Protein AF-A0AA35W479-F1 (afdb_monomer_lite)

Structure (mmCIF, N/CA/C/O backbone):
data_AF-A0AA35W479-F1
#
_entry.id   AF-A0AA35W479-F1
#
loop_
_atom_site.group_PDB
_atom_site.id
_atom_site.type_symbol
_atom_site.label_atom_id
_atom_site.label_alt_id
_atom_site.label_comp_id
_atom_site.label_asym_id
_atom_site.label_entity_id
_atom_site.label_seq_id
_atom_site.pdbx_PDB_ins_code
_atom_site.Cartn_x
_atom_site.Cartn_y
_atom_site.Cartn_z
_atom_site.occupancy
_atom_site.B_iso_or_equiv
_atom_site.auth_seq_id
_atom_site.auth_comp_id
_atom_site.auth_asym_id
_atom_site.auth_atom_id
_atom_site.pdbx_PDB_model_num
ATOM 1 N N . MET A 1 1 ? 23.427 -9.928 -11.395 1.00 84.88 1 MET A N 1
ATOM 2 C CA . MET A 1 1 ? 22.824 -9.000 -10.421 1.00 84.88 1 MET A CA 1
ATOM 3 C C . MET A 1 1 ? 23.156 -7.568 -10.817 1.00 84.88 1 MET A C 1
ATOM 5 O O . MET A 1 1 ? 24.323 -7.285 -11.075 1.00 84.88 1 MET A O 1
ATOM 9 N N . PHE A 1 2 ? 22.140 -6.714 -10.915 1.00 92.31 2 PHE A N 1
ATOM 10 C CA . PHE A 1 2 ? 22.264 -5.254 -10.844 1.00 92.31 2 PHE A CA 1
ATOM 11 C C . PHE A 1 2 ? 21.894 -4.854 -9.409 1.00 92.31 2 PHE A C 1
ATOM 13 O O . PHE A 1 2 ? 21.103 -5.562 -8.786 1.00 92.31 2 PHE A O 1
ATOM 20 N N . ILE A 1 3 ? 22.462 -3.772 -8.878 1.00 92.44 3 ILE A N 1
ATOM 21 C CA . ILE A 1 3 ? 22.106 -3.245 -7.555 1.00 92.44 3 ILE A CA 1
ATOM 22 C C . ILE A 1 3 ? 21.712 -1.783 -7.745 1.00 92.44 3 ILE A C 1
ATOM 24 O O . ILE A 1 3 ? 22.477 -1.001 -8.303 1.00 92.44 3 ILE A O 1
ATOM 28 N N . MET A 1 4 ? 20.509 -1.443 -7.294 1.00 87.12 4 MET A N 1
ATOM 29 C CA . MET A 1 4 ? 19.963 -0.090 -7.296 1.00 87.12 4 MET A CA 1
ATOM 30 C C . MET A 1 4 ? 20.068 0.486 -5.874 1.00 87.12 4 MET A C 1
ATOM 32 O O . MET A 1 4 ? 19.851 -0.268 -4.921 1.00 87.12 4 MET A O 1
ATOM 36 N N . PRO A 1 5 ? 20.369 1.783 -5.689 1.00 86.06 5 PRO A N 1
ATOM 37 C CA . PRO A 1 5 ? 20.217 2.429 -4.389 1.00 86.06 5 PRO A CA 1
ATOM 38 C C . PRO A 1 5 ? 18.750 2.404 -3.922 1.00 86.06 5 PRO A C 1
ATOM 40 O O . PRO A 1 5 ? 17.827 2.384 -4.736 1.00 86.06 5 PRO A O 1
ATOM 43 N N . ALA A 1 6 ? 18.522 2.394 -2.609 1.00 81.56 6 ALA A N 1
ATOM 44 C CA . ALA A 1 6 ? 17.174 2.339 -2.041 1.00 81.56 6 ALA A CA 1
ATOM 45 C C . ALA A 1 6 ? 16.421 3.685 -2.146 1.00 81.56 6 ALA A C 1
ATOM 47 O O . ALA A 1 6 ? 17.035 4.749 -2.221 1.00 81.56 6 ALA A O 1
ATOM 48 N N . GLY A 1 7 ? 15.085 3.635 -2.090 1.00 79.44 7 GLY A N 1
ATOM 49 C CA . GLY A 1 7 ? 14.200 4.809 -2.023 1.00 79.44 7 GLY A CA 1
ATOM 50 C C . GLY A 1 7 ? 13.613 5.267 -3.366 1.00 79.44 7 GLY A C 1
ATOM 51 O O . GLY A 1 7 ? 14.213 5.074 -4.423 1.00 79.44 7 GLY A O 1
ATOM 52 N N . GLU A 1 8 ? 12.432 5.899 -3.308 1.00 84.44 8 GLU A N 1
ATOM 53 C CA . GLU A 1 8 ? 11.636 6.338 -4.475 1.00 84.44 8 GLU A CA 1
ATOM 54 C C . GLU A 1 8 ? 12.405 7.293 -5.408 1.00 84.44 8 GLU A C 1
ATOM 56 O O . GLU A 1 8 ? 12.182 7.297 -6.612 1.00 84.44 8 GLU A O 1
ATOM 61 N N . THR A 1 9 ? 1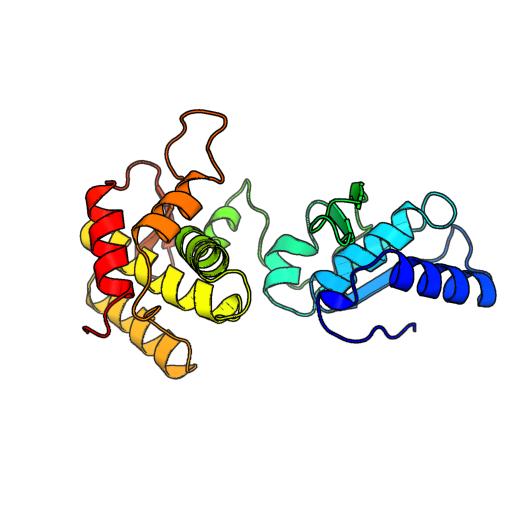3.368 8.061 -4.886 1.00 89.69 9 THR A N 1
ATOM 62 C CA . THR A 1 9 ? 14.196 9.002 -5.667 1.00 89.69 9 THR A CA 1
ATOM 63 C C . THR A 1 9 ? 14.997 8.339 -6.791 1.00 89.69 9 THR A C 1
ATOM 65 O O . THR A 1 9 ? 15.410 9.019 -7.727 1.00 89.69 9 THR A O 1
ATOM 68 N N . HIS A 1 10 ? 15.195 7.020 -6.735 1.00 91.62 10 HIS A N 1
ATOM 69 C CA . HIS A 1 10 ? 15.879 6.241 -7.768 1.00 91.62 10 HIS A CA 1
ATOM 70 C C . HIS A 1 10 ? 14.916 5.611 -8.788 1.00 91.62 10 HIS A C 1
ATOM 72 O O . HIS A 1 10 ? 15.368 4.953 -9.726 1.00 91.62 10 HIS A O 1
ATOM 78 N N . LYS A 1 11 ? 13.601 5.828 -8.662 1.00 94.38 11 LYS A N 1
ATOM 79 C CA . LYS A 1 11 ? 12.549 5.261 -9.518 1.00 94.38 11 LYS A CA 1
ATOM 80 C C . LYS A 1 11 ? 12.389 6.009 -10.851 1.00 94.38 11 LYS A C 1
ATOM 82 O O . LYS A 1 11 ? 11.288 6.393 -11.233 1.00 94.38 11 LYS A O 1
ATOM 87 N N . THR A 1 12 ? 13.487 6.283 -11.550 1.00 96.31 12 THR A N 1
ATOM 88 C CA . THR A 1 12 ? 13.519 7.253 -12.660 1.00 96.31 12 THR A CA 1
ATOM 89 C C . THR A 1 12 ? 13.898 6.622 -14.002 1.00 96.31 12 THR A C 1
ATOM 91 O O . THR A 1 12 ? 14.495 5.543 -14.077 1.00 96.31 12 THR A O 1
ATOM 94 N N . LEU A 1 13 ? 13.623 7.346 -15.094 1.00 96.88 13 LEU A N 1
ATOM 95 C CA . LEU A 1 13 ? 14.104 6.993 -16.437 1.00 96.88 13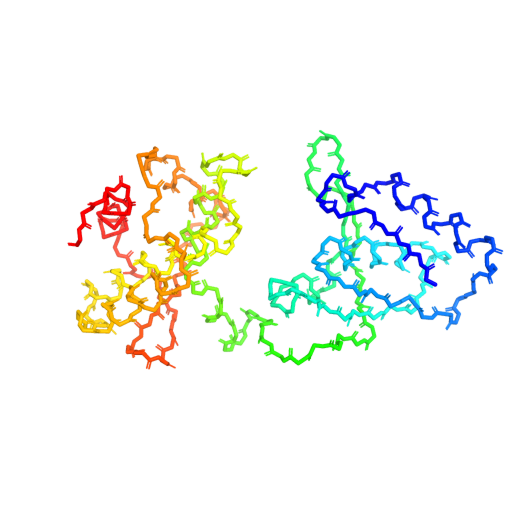 LEU A CA 1
ATOM 96 C C . LEU A 1 13 ? 15.642 6.931 -16.544 1.00 96.88 13 LEU A C 1
ATOM 98 O O . LEU A 1 13 ? 16.161 6.240 -17.421 1.00 96.88 13 LEU A O 1
ATOM 102 N N . GLU A 1 14 ? 16.379 7.607 -15.658 1.00 96.62 14 GLU A N 1
ATOM 103 C CA . GLU A 1 14 ? 17.843 7.523 -15.610 1.00 96.62 14 GLU A CA 1
ATOM 104 C C . GLU A 1 14 ? 18.301 6.147 -15.097 1.00 96.62 14 GLU A C 1
ATOM 106 O O . GLU A 1 14 ? 19.105 5.475 -15.747 1.00 96.62 14 GLU A O 1
ATOM 111 N N . THR A 1 15 ? 17.708 5.664 -14.001 1.00 96.94 15 THR A N 1
ATOM 112 C CA . THR A 1 15 ? 17.941 4.313 -13.463 1.00 96.94 15 THR A CA 1
ATOM 113 C C . THR A 1 15 ? 17.573 3.222 -14.464 1.00 96.94 15 THR A C 1
ATOM 115 O O . THR A 1 15 ? 18.339 2.276 -14.669 1.00 96.94 15 THR A O 1
ATOM 118 N N . VAL A 1 16 ? 16.457 3.390 -15.177 1.00 97.62 16 VAL A N 1
ATOM 119 C CA . VAL A 1 16 ? 16.073 2.531 -16.310 1.00 97.62 16 VAL A CA 1
ATOM 120 C C . VAL A 1 16 ? 17.171 2.505 -17.385 1.00 97.62 16 VAL A C 1
ATOM 122 O O . VAL A 1 16 ? 17.548 1.433 -17.863 1.00 97.62 16 VAL A O 1
ATOM 125 N N . GLN A 1 17 ? 17.755 3.659 -17.727 1.00 97.69 17 GLN A N 1
ATOM 126 C CA . GLN A 1 17 ? 18.840 3.750 -18.708 1.00 97.69 17 GLN A CA 1
ATOM 127 C C . GLN A 1 17 ? 20.159 3.122 -18.212 1.00 97.69 17 GLN A C 1
ATOM 129 O O . GLN A 1 17 ? 20.913 2.574 -19.025 1.00 97.69 17 GLN A O 1
ATOM 134 N N . PHE A 1 18 ? 20.455 3.157 -16.907 1.00 97.44 18 PHE A N 1
ATOM 135 C CA . PHE A 1 18 ? 21.574 2.402 -16.326 1.00 97.44 18 PHE A CA 1
ATOM 136 C C . PHE A 1 18 ? 21.351 0.885 -16.448 1.00 97.44 18 PHE A C 1
ATOM 138 O O . PHE A 1 18 ? 22.276 0.164 -16.831 1.00 97.44 18 PHE A O 1
ATOM 145 N N . ILE A 1 19 ? 20.129 0.392 -16.222 1.00 97.62 19 ILE A N 1
ATOM 146 C CA . ILE A 1 19 ? 19.818 -1.040 -16.369 1.00 97.62 19 ILE A CA 1
ATOM 147 C C . ILE A 1 19 ? 19.856 -1.479 -17.841 1.00 97.62 19 ILE A C 1
ATOM 149 O O . ILE A 1 19 ? 20.406 -2.539 -18.133 1.00 97.62 19 ILE A O 1
ATOM 153 N N . TYR A 1 20 ? 19.373 -0.671 -18.794 1.00 98.19 20 TYR A N 1
ATOM 154 C CA . TYR A 1 20 ? 19.528 -0.978 -20.227 1.00 98.19 20 TYR A CA 1
ATOM 155 C C . TYR A 1 20 ? 20.999 -1.129 -20.640 1.00 98.19 20 TYR A C 1
ATOM 157 O O . TYR A 1 20 ? 21.324 -2.031 -21.415 1.00 98.19 20 TYR A O 1
ATOM 165 N N . ARG A 1 21 ? 21.889 -0.268 -20.122 1.00 98.00 21 ARG A N 1
ATOM 166 C CA . ARG A 1 21 ? 23.342 -0.366 -20.345 1.00 98.00 21 ARG A CA 1
ATOM 167 C C . ARG A 1 21 ? 23.896 -1.664 -19.751 1.00 98.00 21 ARG A C 1
ATOM 169 O O . ARG A 1 21 ? 24.499 -2.451 -20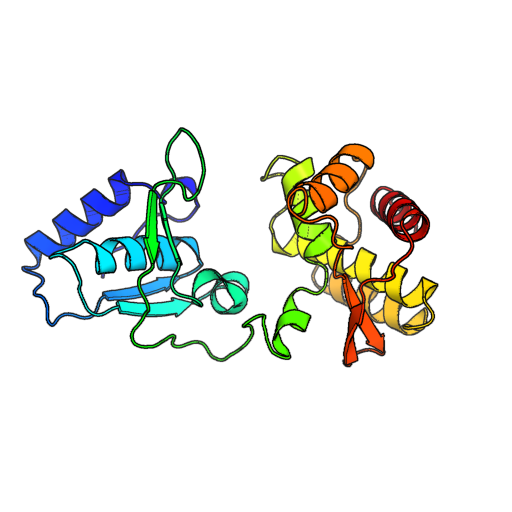.476 1.00 98.00 21 ARG A O 1
ATOM 176 N N . TRP A 1 22 ? 23.568 -1.955 -18.492 1.00 97.88 22 TRP A N 1
ATOM 177 C CA . TRP A 1 22 ? 23.960 -3.188 -17.799 1.00 97.88 22 TRP A CA 1
ATOM 178 C C . TRP A 1 22 ? 23.485 -4.471 -18.515 1.00 97.88 22 TRP A C 1
ATOM 180 O O . TRP A 1 22 ? 24.230 -5.454 -18.578 1.00 97.88 22 TRP A O 1
ATOM 190 N N . LEU A 1 23 ? 22.275 -4.464 -19.090 1.00 97.75 23 LEU A N 1
ATOM 191 C CA . LEU A 1 23 ? 21.728 -5.557 -19.906 1.00 97.75 23 LEU A CA 1
ATOM 192 C C . LEU A 1 23 ? 22.458 -5.696 -21.253 1.00 97.75 23 LEU A C 1
ATOM 194 O O . LEU A 1 23 ? 22.773 -6.814 -21.662 1.00 97.75 23 LEU A O 1
ATOM 198 N N . ALA A 1 24 ? 22.768 -4.580 -21.921 1.00 97.62 24 ALA A N 1
ATOM 199 C CA . ALA A 1 24 ? 23.459 -4.572 -23.213 1.00 97.62 24 ALA A CA 1
ATOM 200 C C . ALA A 1 24 ? 24.917 -5.050 -23.101 1.00 97.62 24 ALA A C 1
ATOM 202 O O . ALA A 1 24 ? 25.350 -5.883 -23.896 1.00 97.62 24 ALA A O 1
ATOM 203 N N . GLU A 1 25 ? 25.647 -4.609 -22.070 1.00 97.81 25 GLU A N 1
ATOM 204 C CA . GLU A 1 25 ? 26.984 -5.116 -21.709 1.00 97.81 25 GLU A CA 1
ATOM 205 C C . GLU A 1 25 ? 26.999 -6.644 -21.552 1.00 97.81 25 GLU A C 1
ATOM 207 O O . GLU A 1 25 ? 27.944 -7.318 -21.961 1.00 97.81 25 GLU A O 1
ATOM 212 N N . ARG A 1 26 ? 25.927 -7.194 -20.970 1.00 96.50 26 ARG A N 1
ATOM 213 C CA . ARG A 1 26 ? 25.743 -8.631 -20.711 1.00 96.50 26 ARG A CA 1
ATOM 214 C C . ARG A 1 26 ? 25.080 -9.376 -21.867 1.00 96.50 26 ARG A C 1
ATOM 216 O O . ARG A 1 26 ? 24.796 -10.560 -21.719 1.00 96.50 26 ARG A O 1
ATOM 223 N N . LYS A 1 27 ? 24.868 -8.705 -23.008 1.00 96.69 27 LYS A N 1
ATOM 224 C CA . LYS A 1 27 ? 24.245 -9.254 -24.222 1.00 96.69 27 LYS A CA 1
ATOM 225 C C . LYS A 1 27 ? 22.918 -9.959 -23.913 1.00 96.69 27 LYS A C 1
ATOM 227 O O . LYS A 1 27 ? 22.688 -11.083 -24.345 1.00 96.69 27 LYS A O 1
ATOM 232 N N . ALA A 1 28 ? 22.065 -9.327 -23.106 1.00 96.06 28 ALA A N 1
ATOM 233 C CA . ALA A 1 28 ? 20.802 -9.928 -22.702 1.00 96.06 28 ALA A CA 1
ATOM 234 C C . ALA A 1 28 ? 19.855 -10.115 -23.903 1.00 96.06 28 ALA A C 1
ATOM 236 O O . ALA A 1 28 ? 19.557 -9.162 -24.621 1.00 96.06 28 ALA A O 1
ATOM 237 N N . GLU A 1 29 ? 19.363 -11.340 -24.096 1.00 96.12 29 GLU A N 1
ATOM 238 C CA . GLU A 1 29 ? 18.491 -11.716 -25.211 1.00 96.12 29 GLU A CA 1
ATOM 239 C C . GLU A 1 29 ? 17.024 -11.869 -24.781 1.00 96.12 29 GLU A C 1
ATOM 241 O O . GLU A 1 29 ? 16.703 -11.929 -23.594 1.00 96.12 29 GLU A O 1
ATOM 246 N N . ARG A 1 30 ? 16.114 -11.994 -25.759 1.00 94.19 30 ARG A N 1
ATOM 247 C CA . ARG A 1 30 ? 14.657 -12.123 -25.535 1.00 94.19 30 ARG A CA 1
ATOM 248 C C . ARG A 1 30 ? 14.248 -13.290 -24.632 1.00 94.19 30 ARG A C 1
ATOM 250 O O . ARG A 1 30 ? 13.157 -13.251 -24.075 1.00 94.19 30 ARG A O 1
ATOM 257 N N . GLY A 1 31 ? 15.070 -14.335 -24.534 1.00 92.44 31 GLY A N 1
ATOM 258 C CA . GLY A 1 31 ? 14.795 -15.505 -23.697 1.00 92.44 31 GLY A CA 1
ATOM 259 C C . GLY A 1 31 ? 15.139 -15.321 -22.215 1.00 92.44 31 GLY A C 1
ATOM 260 O O . GLY A 1 31 ? 14.737 -16.150 -21.404 1.00 92.44 31 GLY A O 1
ATOM 261 N N . HIS A 1 32 ? 15.880 -14.272 -21.842 1.00 96.25 32 HIS A N 1
ATOM 262 C CA . HIS A 1 32 ? 16.351 -14.097 -20.468 1.00 96.25 32 HIS A CA 1
ATOM 263 C C . HIS A 1 32 ? 15.266 -13.535 -19.544 1.00 96.25 32 HIS A C 1
ATOM 265 O O . HIS A 1 32 ? 14.574 -12.576 -19.877 1.00 96.25 32 HIS A O 1
ATOM 271 N N . LEU A 1 33 ? 15.161 -14.123 -18.351 1.00 95.56 33 LEU A N 1
ATOM 272 C CA . LEU A 1 33 ? 14.244 -13.701 -17.297 1.00 95.56 33 LEU A CA 1
ATOM 273 C C . LEU A 1 33 ? 14.848 -12.563 -16.466 1.00 95.56 33 LEU A C 1
ATOM 275 O O . LEU A 1 33 ? 15.914 -12.721 -15.870 1.00 95.56 33 LEU A O 1
ATOM 279 N N . ILE A 1 34 ? 14.135 -11.441 -16.372 1.00 97.19 34 ILE A N 1
ATOM 280 C CA . ILE A 1 34 ? 14.378 -10.418 -15.351 1.00 97.19 34 ILE A CA 1
ATOM 281 C C . ILE A 1 34 ? 13.626 -10.831 -14.082 1.00 97.19 34 ILE A C 1
ATOM 283 O O . ILE A 1 34 ? 12.412 -11.012 -14.115 1.00 97.19 34 ILE A O 1
ATOM 287 N N . VAL A 1 35 ? 14.347 -10.961 -12.968 1.00 95.75 35 VAL A N 1
ATOM 288 C CA . VAL A 1 35 ? 13.771 -11.218 -11.640 1.00 95.75 35 VAL A CA 1
ATOM 289 C C . VAL A 1 35 ? 13.955 -9.967 -10.786 1.00 95.75 35 VAL A C 1
ATOM 291 O O . VAL A 1 35 ? 15.091 -9.575 -10.511 1.00 95.75 35 VAL A O 1
ATOM 294 N N . ALA A 1 36 ? 12.854 -9.336 -10.382 1.00 95.56 36 ALA A N 1
ATOM 295 C CA . ALA A 1 36 ? 12.867 -8.277 -9.378 1.00 95.56 36 ALA A CA 1
ATOM 296 C C . ALA A 1 36 ? 12.925 -8.900 -7.981 1.00 95.56 36 ALA A C 1
ATOM 298 O O . ALA A 1 36 ? 12.120 -9.776 -7.681 1.00 95.56 36 ALA A O 1
ATOM 299 N N . VAL A 1 37 ? 13.843 -8.439 -7.131 1.00 92.38 37 VAL A N 1
ATOM 300 C CA . VAL A 1 37 ? 13.916 -8.826 -5.715 1.00 92.38 37 VAL A CA 1
ATOM 301 C C . VAL A 1 37 ? 13.982 -7.541 -4.897 1.00 92.38 37 VAL A C 1
ATOM 303 O O . VAL A 1 37 ? 14.982 -6.827 -4.966 1.00 92.38 37 VAL A O 1
ATOM 306 N N . GLY A 1 38 ? 12.904 -7.199 -4.193 1.00 88.56 38 GLY A N 1
ATOM 307 C CA . GLY A 1 38 ? 12.811 -5.944 -3.444 1.00 88.56 38 GLY A CA 1
ATOM 308 C C . GLY A 1 38 ? 11.379 -5.509 -3.127 1.00 88.56 38 GLY A C 1
ATOM 309 O O . GLY A 1 38 ? 10.421 -6.233 -3.380 1.00 88.56 38 GLY A O 1
ATOM 310 N N . GLY A 1 39 ? 11.231 -4.296 -2.590 1.00 87.50 39 GLY A N 1
ATOM 311 C CA . GLY A 1 39 ? 9.927 -3.637 -2.441 1.00 87.50 39 GLY A CA 1
ATOM 312 C C . GLY A 1 39 ? 9.384 -3.064 -3.761 1.00 87.50 39 GLY A C 1
ATOM 313 O O . GLY A 1 39 ? 10.025 -3.172 -4.808 1.00 87.50 39 GLY A O 1
ATOM 314 N N . GLY A 1 40 ? 8.225 -2.395 -3.699 1.00 89.44 40 GLY A N 1
ATOM 315 C CA . GLY A 1 40 ? 7.458 -1.955 -4.877 1.00 89.44 40 GLY A CA 1
ATOM 316 C C . GLY A 1 40 ? 8.263 -1.164 -5.912 1.00 89.44 40 GLY A C 1
ATOM 317 O O . GLY A 1 40 ? 8.172 -1.464 -7.094 1.00 89.44 40 GLY A O 1
ATOM 318 N N . VAL A 1 41 ? 9.147 -0.260 -5.471 1.00 93.69 41 VAL A N 1
ATOM 319 C CA . VAL A 1 41 ? 10.074 0.510 -6.331 1.00 93.69 41 VAL A CA 1
ATOM 320 C C . VAL A 1 41 ? 10.905 -0.382 -7.264 1.00 93.69 41 VAL A C 1
ATOM 322 O O . VAL A 1 41 ? 11.119 -0.040 -8.426 1.00 93.69 41 VAL A O 1
ATOM 325 N N . VAL A 1 42 ? 11.371 -1.533 -6.768 1.00 95.19 42 VAL A N 1
ATOM 326 C CA . VAL A 1 42 ? 12.168 -2.490 -7.549 1.00 95.19 42 VAL A CA 1
ATOM 327 C C . VAL A 1 42 ? 11.277 -3.254 -8.528 1.00 95.19 42 VAL A C 1
ATOM 329 O O . VAL A 1 42 ? 11.676 -3.457 -9.673 1.00 95.19 42 VAL A O 1
ATOM 332 N N . GLY A 1 43 ? 10.073 -3.642 -8.097 1.00 95.25 43 GLY A N 1
ATOM 333 C CA . GLY A 1 43 ? 9.070 -4.311 -8.928 1.00 95.25 43 GLY A CA 1
ATOM 334 C C . GLY A 1 43 ? 8.621 -3.461 -10.116 1.00 95.25 43 GLY A C 1
ATOM 335 O O . GLY A 1 43 ? 8.760 -3.886 -11.264 1.00 95.25 43 GLY A O 1
ATOM 336 N N . ASP A 1 44 ? 8.172 -2.235 -9.838 1.00 95.56 44 ASP A N 1
ATOM 337 C CA . ASP A 1 44 ? 7.763 -1.219 -10.815 1.00 95.56 44 ASP A CA 1
ATOM 338 C C . ASP A 1 44 ? 8.845 -0.998 -11.884 1.00 95.56 44 ASP A C 1
ATOM 340 O O . ASP A 1 44 ? 8.606 -1.144 -13.087 1.00 95.56 44 ASP A O 1
ATOM 344 N N . LEU A 1 45 ? 10.068 -0.687 -11.441 1.00 96.38 45 LEU A N 1
ATOM 345 C CA . LEU A 1 45 ? 11.140 -0.268 -12.335 1.00 96.38 45 LEU A CA 1
ATOM 346 C C . LEU A 1 45 ? 11.708 -1.441 -13.147 1.00 96.38 45 LEU A C 1
ATOM 348 O O . LEU A 1 45 ? 11.957 -1.299 -14.346 1.00 96.38 45 LEU A O 1
ATOM 352 N N . ALA A 1 46 ? 11.868 -2.620 -12.537 1.00 96.69 46 ALA A N 1
ATOM 353 C CA . ALA A 1 46 ? 12.296 -3.823 -13.250 1.00 96.69 46 ALA A CA 1
ATOM 354 C C . ALA A 1 46 ? 11.226 -4.326 -14.233 1.00 96.69 46 ALA A C 1
ATOM 356 O O . ALA A 1 46 ? 11.573 -4.780 -15.326 1.00 96.69 46 ALA A O 1
ATOM 357 N N . GLY A 1 47 ? 9.942 -4.203 -13.888 1.00 97.31 47 GLY A N 1
ATOM 358 C CA . GLY A 1 47 ? 8.831 -4.528 -14.780 1.00 97.31 47 GLY A CA 1
ATOM 359 C C . GLY A 1 47 ? 8.751 -3.579 -15.975 1.00 97.31 47 GLY A C 1
ATOM 360 O O . GLY A 1 47 ? 8.582 -4.031 -17.109 1.00 97.31 47 GLY A O 1
ATOM 361 N N . PHE A 1 48 ? 8.986 -2.280 -15.761 1.00 98.06 48 PHE A N 1
ATOM 362 C CA . PHE A 1 48 ? 9.040 -1.295 -16.841 1.00 98.06 48 PHE A CA 1
ATOM 363 C C . PHE A 1 48 ? 10.228 -1.558 -17.775 1.00 98.06 48 PHE A C 1
ATOM 365 O O . PHE A 1 48 ? 10.055 -1.566 -18.996 1.00 98.06 48 PHE A O 1
ATOM 372 N N . VAL A 1 49 ? 11.410 -1.869 -17.225 1.00 98.25 49 VAL A N 1
ATOM 373 C CA . VAL A 1 49 ? 12.572 -2.336 -18.005 1.00 98.25 49 VAL A CA 1
ATOM 374 C C . VAL A 1 49 ? 12.228 -3.595 -18.806 1.00 98.25 49 VAL A C 1
ATOM 376 O O . VAL A 1 49 ? 12.556 -3.667 -19.989 1.00 98.25 49 VAL A O 1
ATOM 379 N N . ALA A 1 50 ? 11.561 -4.583 -18.204 1.00 98.00 50 ALA A N 1
ATOM 380 C CA . ALA A 1 50 ? 11.221 -5.833 -18.881 1.00 98.00 50 ALA A CA 1
ATOM 381 C C . ALA A 1 50 ? 10.194 -5.649 -20.010 1.00 98.00 50 ALA A C 1
ATOM 383 O O . ALA A 1 50 ? 10.293 -6.328 -21.031 1.00 98.00 50 ALA A O 1
ATOM 384 N N . ALA A 1 51 ? 9.255 -4.711 -19.869 1.00 98.00 51 ALA A N 1
ATOM 385 C CA . ALA A 1 51 ? 8.275 -4.368 -20.902 1.00 98.00 51 ALA A CA 1
ATOM 386 C C . ALA A 1 51 ? 8.913 -3.736 -22.153 1.00 98.00 51 ALA A C 1
ATOM 388 O O . ALA A 1 51 ? 8.434 -3.905 -23.277 1.00 98.00 51 ALA A O 1
ATOM 389 N N . THR A 1 52 ? 9.991 -2.978 -21.957 1.00 98.12 52 THR A N 1
ATOM 390 C CA . THR A 1 52 ? 10.536 -2.032 -22.941 1.00 98.12 52 THR A CA 1
ATOM 391 C C . THR A 1 52 ? 11.853 -2.496 -23.558 1.00 98.12 52 THR A C 1
ATOM 393 O O . THR A 1 52 ? 12.047 -2.348 -24.770 1.00 98.12 52 THR A O 1
ATOM 396 N N . TYR A 1 53 ? 12.746 -3.116 -22.781 1.00 98.06 53 TYR A N 1
ATOM 397 C CA . TYR A 1 53 ? 14.004 -3.660 -23.286 1.00 98.06 53 TYR A CA 1
ATOM 398 C C . TYR A 1 53 ? 13.726 -4.775 -24.303 1.00 98.06 53 TYR A C 1
ATOM 400 O O . TYR A 1 53 ? 12.865 -5.628 -24.102 1.00 98.06 53 TYR A O 1
ATOM 408 N N . LEU A 1 54 ? 14.382 -4.700 -25.466 1.00 97.44 54 LEU A N 1
ATOM 409 C CA . LEU A 1 54 ? 14.061 -5.472 -26.680 1.00 97.44 54 LEU A CA 1
ATOM 410 C C . LEU A 1 54 ? 12.566 -5.480 -27.096 1.00 97.44 54 LEU A C 1
ATOM 412 O O . LEU A 1 54 ? 12.200 -6.249 -27.987 1.00 97.44 54 LEU A O 1
ATOM 416 N N . ARG A 1 55 ? 11.702 -4.608 -26.556 1.00 97.25 55 ARG A N 1
ATOM 417 C CA . ARG A 1 55 ? 10.228 -4.674 -26.679 1.00 97.25 55 ARG A CA 1
ATOM 418 C C . ARG A 1 55 ? 9.612 -5.923 -26.014 1.00 97.25 55 ARG A C 1
ATOM 420 O O . ARG A 1 55 ? 8.734 -6.549 -26.603 1.00 97.25 55 ARG A O 1
ATOM 427 N N . GLY A 1 56 ? 10.123 -6.324 -24.850 1.00 96.81 56 GLY A N 1
ATOM 428 C CA . GLY A 1 56 ? 9.582 -7.415 -24.034 1.00 96.81 56 GLY A CA 1
ATOM 429 C C . GLY A 1 56 ? 10.590 -8.537 -23.759 1.00 96.81 56 GLY A C 1
ATOM 430 O O . GLY A 1 56 ? 10.959 -9.279 -24.675 1.00 96.81 56 GLY A O 1
ATOM 431 N N . LEU A 1 57 ? 10.975 -8.688 -22.488 1.00 97.69 57 LEU A N 1
ATOM 432 C CA . LEU A 1 57 ? 11.638 -9.862 -21.899 1.00 97.69 57 LEU A CA 1
ATOM 433 C C . LEU A 1 57 ? 10.697 -10.549 -20.888 1.00 97.69 57 LEU A C 1
ATOM 435 O O . LEU A 1 57 ? 9.864 -9.876 -20.275 1.00 97.69 57 LEU A O 1
ATOM 439 N N . PRO A 1 58 ? 10.820 -11.867 -20.652 1.00 97.25 58 PRO A N 1
ATOM 440 C CA . PRO A 1 58 ? 10.227 -12.517 -19.489 1.00 97.25 58 PRO A CA 1
ATOM 441 C C . PRO A 1 58 ? 10.574 -11.785 -18.182 1.00 97.25 58 PRO A C 1
ATOM 443 O O . PRO A 1 58 ? 11.710 -11.360 -17.971 1.00 97.25 58 PRO A O 1
ATOM 446 N N . PHE A 1 59 ? 9.589 -11.667 -17.295 1.00 96.00 59 PHE A N 1
ATOM 447 C CA . PHE A 1 59 ? 9.674 -10.941 -16.027 1.00 96.00 59 PHE A CA 1
ATOM 448 C C . PHE A 1 59 ? 9.115 -11.798 -14.889 1.00 96.00 59 PHE A C 1
ATOM 450 O O . PHE A 1 59 ? 8.166 -12.547 -15.115 1.00 96.00 59 PHE A O 1
ATOM 457 N N . ALA A 1 60 ? 9.658 -11.688 -13.682 1.00 95.00 60 ALA A N 1
ATOM 458 C CA . ALA A 1 60 ? 9.094 -12.254 -12.461 1.00 95.00 60 ALA A CA 1
ATOM 459 C C . ALA A 1 60 ? 9.373 -11.332 -11.269 1.00 95.00 60 ALA A C 1
ATOM 461 O O . ALA A 1 60 ? 10.395 -10.640 -11.244 1.00 95.00 60 ALA A O 1
ATOM 462 N N . GLN A 1 61 ? 8.483 -11.346 -10.277 1.00 94.12 61 GLN A N 1
ATOM 463 C CA . GLN A 1 61 ? 8.659 -10.593 -9.035 1.00 94.12 61 GLN A CA 1
ATOM 464 C C . GLN A 1 61 ? 8.875 -11.528 -7.846 1.00 94.12 61 GLN A C 1
ATOM 466 O O . GLN A 1 61 ? 8.177 -12.527 -7.709 1.00 94.12 61 GLN A O 1
ATOM 471 N N . VAL A 1 62 ? 9.818 -11.162 -6.982 1.00 91.69 62 VAL A N 1
ATOM 472 C CA . VAL A 1 62 ? 10.030 -11.697 -5.634 1.00 91.69 62 VAL A CA 1
ATOM 473 C C . VAL A 1 62 ? 9.900 -10.501 -4.681 1.00 91.69 62 VAL A C 1
ATOM 475 O O . VAL A 1 62 ? 10.905 -9.859 -4.354 1.00 91.69 62 VAL A O 1
ATOM 478 N N . PRO A 1 63 ? 8.669 -10.090 -4.330 1.00 88.94 63 PRO A N 1
ATOM 479 C CA . PRO A 1 63 ? 8.466 -8.960 -3.435 1.00 88.94 63 PRO A CA 1
ATOM 480 C C . PRO A 1 63 ? 9.050 -9.251 -2.044 1.00 88.94 63 PRO A C 1
ATOM 482 O O . PRO A 1 63 ? 8.856 -10.330 -1.495 1.00 88.94 63 PRO A O 1
ATOM 485 N N . THR A 1 64 ? 9.768 -8.285 -1.464 1.00 81.56 64 THR A N 1
ATOM 486 C CA . THR A 1 64 ? 10.434 -8.424 -0.148 1.00 81.56 64 THR A CA 1
ATOM 487 C C . THR A 1 64 ? 9.980 -7.385 0.879 1.00 81.56 64 THR A C 1
ATOM 489 O O . THR A 1 64 ? 10.680 -7.129 1.858 1.00 81.56 64 THR A O 1
ATOM 492 N N . SER A 1 65 ? 8.841 -6.737 0.649 1.00 74.44 65 SER A N 1
ATOM 493 C CA . SER A 1 65 ? 8.159 -5.911 1.644 1.00 74.44 65 SER A CA 1
ATOM 494 C C . SER A 1 65 ? 6.664 -6.189 1.586 1.00 74.44 65 SER A C 1
ATOM 496 O O . SER A 1 65 ? 6.141 -6.425 0.498 1.00 74.44 65 SER A O 1
ATOM 498 N N . LEU A 1 66 ? 5.991 -6.115 2.738 1.00 69.62 66 LEU A N 1
ATOM 499 C CA . LEU A 1 66 ? 4.556 -6.388 2.891 1.00 69.62 66 LEU A CA 1
ATOM 500 C C . LEU A 1 66 ? 3.730 -5.680 1.797 1.00 69.62 66 LEU A C 1
ATOM 502 O O . LEU A 1 66 ? 3.099 -6.315 0.966 1.00 69.62 66 LEU A O 1
ATOM 506 N N . LEU A 1 67 ? 3.872 -4.354 1.664 1.00 72.62 67 LEU A N 1
ATOM 507 C CA . LEU A 1 67 ? 3.206 -3.556 0.621 1.00 72.62 67 LEU A CA 1
ATOM 508 C C . LEU A 1 67 ? 3.468 -4.045 -0.825 1.00 72.62 67 LEU A C 1
ATOM 510 O O . LEU A 1 67 ? 2.614 -3.894 -1.696 1.00 72.62 67 LEU A O 1
ATOM 514 N N . ALA A 1 68 ? 4.633 -4.633 -1.105 1.00 81.94 68 ALA A N 1
ATOM 515 C CA . ALA A 1 68 ? 4.950 -5.165 -2.429 1.00 81.94 68 ALA A CA 1
ATOM 516 C C . ALA A 1 68 ? 4.325 -6.545 -2.669 1.00 81.94 68 ALA A C 1
ATOM 518 O O . ALA A 1 68 ? 3.802 -6.780 -3.754 1.00 81.94 68 ALA A O 1
ATOM 519 N N . MET A 1 69 ? 4.343 -7.421 -1.658 1.00 78.94 69 MET A N 1
ATOM 520 C CA . MET A 1 69 ? 3.645 -8.716 -1.654 1.00 78.94 69 MET A CA 1
ATOM 521 C C . MET A 1 69 ? 2.131 -8.509 -1.816 1.00 78.94 69 MET A C 1
ATOM 523 O O . MET A 1 69 ? 1.448 -9.271 -2.497 1.00 78.94 69 MET A O 1
ATOM 527 N N . MET A 1 70 ? 1.636 -7.418 -1.230 1.00 70.75 70 MET A N 1
ATOM 528 C CA . MET A 1 70 ? 0.231 -7.056 -1.136 1.00 70.75 70 MET A CA 1
ATOM 529 C C . MET A 1 70 ? -0.365 -6.299 -2.334 1.00 70.75 70 MET A C 1
ATOM 531 O O . MET A 1 70 ? -1.546 -6.486 -2.625 1.00 70.75 70 MET A O 1
ATOM 535 N N . ASP A 1 71 ? 0.396 -5.419 -2.986 1.00 75.38 71 ASP A N 1
ATOM 536 C CA . ASP A 1 71 ? -0.115 -4.540 -4.052 1.00 75.38 71 ASP A CA 1
ATOM 537 C C . ASP A 1 71 ? 0.855 -4.458 -5.240 1.00 75.38 71 ASP A C 1
ATOM 539 O O . ASP A 1 71 ? 0.562 -4.969 -6.321 1.00 75.38 71 ASP A O 1
ATOM 543 N N . ALA A 1 72 ? 2.049 -3.886 -5.043 1.00 79.12 72 ALA A N 1
ATOM 544 C CA . ALA A 1 72 ? 2.928 -3.494 -6.154 1.00 79.12 72 ALA A CA 1
ATOM 545 C C . ALA A 1 72 ? 3.475 -4.656 -7.018 1.00 79.12 72 ALA A C 1
ATOM 547 O O . ALA A 1 72 ? 3.919 -4.428 -8.147 1.00 79.12 72 ALA A O 1
ATOM 548 N N . ALA A 1 73 ? 3.449 -5.904 -6.537 1.00 83.75 73 ALA A N 1
ATOM 549 C CA . ALA A 1 73 ? 3.814 -7.061 -7.355 1.00 83.75 73 ALA A CA 1
ATOM 550 C C . ALA A 1 73 ? 2.702 -7.527 -8.316 1.00 83.75 73 ALA A C 1
ATOM 552 O O . ALA A 1 73 ? 2.958 -8.344 -9.205 1.00 83.75 73 ALA A O 1
ATOM 553 N N . ILE A 1 74 ? 1.467 -7.045 -8.140 1.00 80.31 74 ILE A N 1
ATOM 554 C CA . ILE A 1 74 ? 0.245 -7.677 -8.650 1.00 80.31 74 ILE A CA 1
ATOM 555 C C . ILE A 1 74 ? -0.522 -6.731 -9.588 1.00 80.31 74 ILE A C 1
ATOM 557 O O . ILE A 1 74 ? -0.437 -5.509 -9.526 1.00 80.31 74 ILE A O 1
ATOM 561 N N . GLY A 1 75 ? -1.221 -7.308 -10.569 1.00 78.75 75 GLY A N 1
ATOM 562 C CA . GLY A 1 75 ? -1.930 -6.559 -11.613 1.00 78.75 75 GLY A CA 1
ATOM 563 C C . GLY A 1 75 ? -1.038 -5.980 -12.721 1.00 78.75 75 GLY A C 1
ATOM 564 O O . GLY A 1 75 ? -1.568 -5.527 -13.736 1.00 78.75 75 GLY A O 1
ATOM 565 N N . GLY A 1 76 ? 0.292 -6.032 -12.583 1.00 87.44 76 GLY A N 1
ATOM 566 C CA . GLY A 1 76 ? 1.242 -5.741 -13.664 1.00 87.44 76 GLY A CA 1
ATOM 567 C C . GLY A 1 76 ? 1.251 -4.285 -14.134 1.00 87.44 76 GLY A C 1
ATOM 568 O O . GLY A 1 76 ? 1.516 -4.025 -15.306 1.00 87.44 76 GLY A O 1
ATOM 569 N N . LYS A 1 77 ? 0.944 -3.332 -13.247 1.00 90.00 77 LYS A N 1
ATOM 570 C CA . LYS A 1 77 ? 1.359 -1.934 -13.438 1.00 90.00 77 LYS A CA 1
ATOM 571 C C . LYS A 1 77 ? 2.869 -1.865 -13.213 1.00 90.00 77 LYS A C 1
ATOM 573 O O . LYS A 1 77 ? 3.363 -2.467 -12.264 1.00 90.00 77 LYS A O 1
ATOM 578 N N . CYS A 1 78 ? 3.589 -1.172 -14.089 1.00 93.81 78 CYS A N 1
ATOM 579 C CA . CYS A 1 78 ? 5.029 -0.979 -13.954 1.00 93.81 78 CYS A CA 1
ATOM 580 C C . CYS A 1 78 ? 5.401 0.434 -14.413 1.00 93.81 78 CYS A C 1
ATOM 582 O O . CYS A 1 78 ? 5.286 0.736 -15.605 1.00 93.81 78 CYS A O 1
ATOM 584 N N . ALA A 1 79 ? 5.816 1.304 -13.496 1.00 92.81 79 ALA A N 1
ATOM 585 C CA . ALA A 1 79 ? 6.006 2.726 -13.767 1.00 92.81 79 ALA A CA 1
ATOM 586 C C . ALA A 1 79 ? 7.291 3.325 -13.173 1.00 92.81 79 ALA A C 1
ATOM 588 O O . ALA A 1 79 ? 7.945 2.760 -12.298 1.00 92.81 79 ALA A O 1
ATOM 589 N N . VAL A 1 80 ? 7.638 4.507 -13.676 1.00 94.44 80 VAL A N 1
ATOM 590 C CA . VAL A 1 80 ? 8.705 5.375 -13.183 1.00 94.44 80 VAL A CA 1
ATOM 591 C C . VAL A 1 80 ? 8.214 6.812 -13.049 1.00 94.44 80 VAL A C 1
ATOM 593 O O . VAL A 1 80 ? 7.298 7.264 -13.746 1.00 94.44 80 VAL A O 1
ATOM 596 N N . ASP A 1 81 ? 8.854 7.528 -12.137 1.00 90.44 81 ASP A N 1
ATOM 597 C CA . ASP A 1 81 ? 8.537 8.902 -11.793 1.00 90.44 81 ASP A CA 1
ATOM 598 C C . ASP A 1 81 ? 9.215 9.879 -12.761 1.00 90.44 81 ASP A C 1
ATOM 600 O O . ASP A 1 81 ? 10.328 9.659 -13.258 1.00 90.44 81 ASP A O 1
ATOM 604 N N . LEU A 1 82 ? 8.533 10.997 -13.005 1.00 88.50 82 LEU A N 1
ATOM 605 C CA . LEU A 1 82 ? 9.091 12.179 -13.651 1.00 88.50 82 LEU A CA 1
ATOM 606 C C . LEU A 1 82 ? 9.186 13.324 -12.628 1.00 88.50 82 LEU A C 1
ATOM 608 O O . LEU A 1 82 ? 8.407 13.349 -11.675 1.00 88.50 82 LEU A O 1
ATOM 612 N N . PRO A 1 83 ? 10.029 14.350 -12.856 1.00 87.88 83 PRO A N 1
ATOM 613 C CA . PRO A 1 83 ? 10.017 15.579 -12.052 1.00 87.88 83 PRO A CA 1
ATOM 614 C C . PRO A 1 83 ? 8.645 16.278 -11.984 1.00 87.88 83 PRO A C 1
ATOM 616 O O . PRO A 1 83 ? 8.411 17.090 -11.097 1.00 87.88 83 PRO A O 1
ATOM 619 N N . GLN A 1 84 ? 7.744 15.977 -12.925 1.00 91.88 84 GLN A N 1
ATOM 620 C CA . GLN A 1 84 ? 6.375 16.492 -12.991 1.00 91.88 84 GLN A CA 1
ATOM 621 C C . GLN A 1 84 ? 5.345 15.649 -12.210 1.00 91.88 84 GLN A C 1
ATOM 623 O O . GLN A 1 84 ? 4.199 16.079 -12.091 1.00 91.88 84 GLN A O 1
ATOM 628 N N . GLY A 1 85 ? 5.704 14.466 -11.697 1.00 77.44 85 GLY A N 1
ATOM 629 C CA . GLY A 1 85 ? 4.798 13.623 -10.909 1.00 77.44 85 GLY A CA 1
ATOM 630 C C . GLY A 1 85 ? 5.134 12.128 -10.915 1.00 77.44 85 GLY A C 1
ATOM 631 O O . GLY A 1 85 ? 5.834 11.621 -11.798 1.00 77.44 85 GLY A O 1
ATOM 632 N N . LYS A 1 86 ? 4.590 11.418 -9.919 1.00 80.56 86 LYS A N 1
ATOM 633 C CA . LYS A 1 86 ? 4.808 9.980 -9.721 1.00 80.56 86 LYS A CA 1
ATOM 634 C C . LYS A 1 86 ? 4.080 9.117 -10.750 1.00 80.56 86 LYS A C 1
ATOM 636 O O . LYS A 1 86 ? 2.968 9.449 -11.159 1.00 80.56 86 LYS A O 1
ATOM 641 N N . ASN A 1 87 ? 4.683 7.988 -11.120 1.00 85.06 87 ASN A N 1
ATOM 642 C CA . ASN A 1 87 ? 4.130 6.947 -11.997 1.00 85.06 87 ASN A CA 1
ATOM 643 C C . ASN A 1 87 ? 3.595 7.435 -13.367 1.00 85.06 87 ASN A C 1
ATOM 645 O O . ASN A 1 87 ? 2.804 6.737 -14.003 1.00 85.06 87 ASN A O 1
ATOM 649 N N . LEU A 1 88 ? 4.005 8.621 -13.840 1.00 86.25 88 LEU A N 1
ATOM 650 C CA . LEU A 1 88 ? 3.483 9.234 -15.073 1.00 86.25 88 LEU A CA 1
ATOM 651 C C . LEU A 1 88 ? 3.948 8.532 -16.357 1.00 86.25 88 LEU A C 1
ATOM 653 O O . LEU A 1 88 ? 3.306 8.671 -17.399 1.00 86.25 88 LEU A O 1
ATOM 657 N N . VAL A 1 89 ? 5.059 7.792 -16.304 1.00 95.06 89 VAL A N 1
ATOM 658 C CA . VAL A 1 89 ? 5.579 7.002 -17.427 1.00 95.06 89 VAL A CA 1
ATOM 659 C C . VAL A 1 89 ? 5.632 5.545 -17.002 1.00 95.06 89 VAL A C 1
ATOM 661 O O . VAL A 1 89 ? 6.271 5.208 -16.012 1.00 95.06 89 VAL A O 1
ATOM 664 N N . GLY A 1 90 ? 4.976 4.666 -17.751 1.00 96.19 90 GLY A N 1
ATOM 665 C CA . GLY A 1 90 ? 4.881 3.260 -17.385 1.00 96.19 90 GLY A CA 1
ATOM 666 C C . GLY A 1 90 ? 4.353 2.374 -18.503 1.00 96.19 90 GLY A C 1
ATOM 667 O O . GLY A 1 90 ? 4.116 2.820 -19.627 1.00 96.19 90 GLY A O 1
ATOM 668 N N . ALA A 1 91 ? 4.173 1.102 -18.175 1.00 96.25 91 ALA A N 1
ATOM 669 C CA . ALA A 1 91 ? 3.580 0.081 -19.021 1.00 96.25 91 ALA A CA 1
ATOM 670 C C . ALA A 1 91 ? 2.679 -0.837 -18.183 1.00 96.25 91 ALA A C 1
ATOM 672 O O . ALA A 1 91 ? 2.899 -1.023 -16.986 1.00 96.25 91 ALA A O 1
ATOM 673 N N . PHE A 1 92 ? 1.691 -1.453 -18.832 1.00 95.88 92 PHE A N 1
ATOM 674 C CA . PHE A 1 92 ? 1.004 -2.620 -18.283 1.00 95.88 92 PHE A CA 1
ATOM 675 C C . PHE A 1 92 ? 1.731 -3.871 -18.781 1.00 95.88 92 PHE A C 1
ATOM 677 O O . PHE A 1 92 ? 1.667 -4.195 -19.969 1.00 95.88 92 PHE A O 1
ATOM 684 N N . TYR A 1 93 ? 2.458 -4.550 -17.896 1.00 96.81 93 TYR A N 1
ATOM 685 C CA . TYR A 1 93 ? 3.292 -5.697 -18.238 1.00 96.81 93 TYR A CA 1
ATOM 686 C C . TYR A 1 93 ? 3.242 -6.760 -17.139 1.00 96.81 93 TYR A C 1
ATOM 688 O O . TYR A 1 93 ? 3.721 -6.563 -16.026 1.00 96.81 93 TYR A O 1
ATOM 696 N N . GLN A 1 94 ? 2.625 -7.900 -17.450 1.00 95.44 94 GLN A N 1
ATOM 697 C CA . GLN A 1 94 ? 2.389 -8.945 -16.455 1.00 95.44 94 GLN A CA 1
ATOM 698 C C . GLN A 1 94 ? 3.657 -9.779 -16.203 1.00 95.44 94 GLN A C 1
ATOM 700 O O . GLN A 1 94 ? 4.278 -10.245 -17.170 1.00 95.44 94 GLN A O 1
ATOM 705 N N . PRO A 1 95 ? 4.030 -10.039 -14.935 1.00 93.81 95 PRO A N 1
ATOM 706 C CA . PRO A 1 95 ? 5.051 -11.027 -14.620 1.00 93.81 95 PRO A CA 1
ATOM 707 C C . PRO A 1 95 ? 4.587 -12.436 -15.029 1.00 93.81 95 PRO A C 1
ATOM 709 O O . PRO A 1 95 ? 3.398 -12.745 -15.065 1.00 93.81 95 PRO A O 1
ATOM 712 N N . LYS A 1 96 ? 5.542 -13.319 -15.331 1.00 93.88 96 LYS A N 1
ATOM 713 C CA . LYS A 1 96 ? 5.311 -14.749 -15.596 1.00 93.88 96 LYS A CA 1
ATOM 714 C C . LYS A 1 96 ? 4.906 -15.503 -14.333 1.00 93.88 96 LYS A C 1
ATOM 716 O O . LYS A 1 96 ? 4.147 -16.460 -14.423 1.00 93.88 96 LYS A O 1
ATOM 721 N N . PHE A 1 97 ? 5.414 -15.060 -13.189 1.00 88.00 97 PHE A N 1
ATOM 722 C CA . PHE A 1 97 ? 4.978 -15.449 -11.856 1.00 88.00 97 PHE A CA 1
ATOM 723 C C . PHE A 1 97 ? 5.353 -14.347 -10.858 1.00 88.00 97 PHE A C 1
ATOM 725 O O . PHE A 1 97 ? 6.333 -13.620 -11.053 1.00 88.00 97 PHE A O 1
ATOM 732 N N . VAL A 1 98 ? 4.579 -14.252 -9.781 1.00 89.00 98 VAL A N 1
ATOM 733 C CA . VAL A 1 98 ? 4.977 -13.564 -8.553 1.00 89.00 98 VAL A CA 1
ATOM 734 C C . VAL A 1 98 ? 5.316 -14.666 -7.558 1.00 89.00 98 VAL A C 1
ATOM 736 O O . VAL A 1 98 ? 4.449 -15.468 -7.225 1.00 89.00 98 VAL A O 1
ATOM 739 N N . LEU A 1 99 ? 6.574 -14.746 -7.131 1.00 83.25 99 LEU A N 1
ATOM 740 C CA . LEU A 1 99 ? 6.987 -15.608 -6.030 1.00 83.25 99 LEU A CA 1
ATOM 741 C C . LEU A 1 99 ? 6.865 -14.802 -4.738 1.00 83.25 99 LEU A C 1
ATOM 743 O O . LEU A 1 99 ? 7.840 -14.250 -4.232 1.00 83.25 99 LEU A O 1
ATOM 747 N N . SER A 1 100 ? 5.628 -14.717 -4.264 1.00 68.31 100 SER A N 1
ATOM 748 C CA . SER A 1 100 ? 5.289 -14.309 -2.910 1.00 68.31 100 SER A CA 1
ATOM 749 C C . SER A 1 100 ? 4.672 -15.522 -2.228 1.00 68.31 100 SER A C 1
ATOM 751 O O . SER A 1 100 ? 3.760 -16.126 -2.793 1.00 68.31 100 SER A O 1
ATOM 753 N N . ASP A 1 101 ? 5.122 -15.845 -1.018 1.00 54.84 101 ASP A N 1
ATOM 754 C CA . ASP A 1 101 ? 4.175 -16.374 -0.035 1.00 54.84 101 ASP A CA 1
ATOM 755 C C . ASP A 1 101 ? 3.192 -15.225 0.310 1.00 54.84 101 ASP A C 1
ATOM 757 O O . ASP A 1 101 ? 3.534 -14.049 0.175 1.00 54.84 101 ASP A O 1
ATOM 761 N N . ASP A 1 102 ? 1.924 -15.544 0.560 1.00 44.84 102 ASP A N 1
ATOM 762 C CA . ASP A 1 102 ? 0.807 -14.841 -0.107 1.00 44.84 102 ASP A CA 1
ATOM 763 C C . ASP A 1 102 ? -0.017 -13.824 0.728 1.00 44.84 102 ASP A C 1
ATOM 765 O O . ASP A 1 102 ? -0.208 -14.023 1.925 1.00 44.84 102 ASP A O 1
ATOM 769 N N . GLU A 1 103 ? -0.586 -12.779 0.080 1.00 44.16 103 GLU A N 1
ATOM 770 C CA . GLU A 1 103 ? -1.527 -11.818 0.716 1.00 44.16 103 GLU A CA 1
ATOM 771 C C . GLU A 1 103 ? -2.663 -11.203 -0.175 1.00 44.16 103 GLU A C 1
ATOM 773 O O . GLU A 1 103 ? -3.685 -11.864 -0.320 1.00 44.16 103 GLU A O 1
ATOM 778 N N . ARG A 1 104 ? -2.606 -9.972 -0.747 1.00 48.22 104 ARG A N 1
ATOM 779 C CA . ARG A 1 104 ? -3.705 -9.342 -1.589 1.00 48.22 104 ARG A CA 1
ATOM 780 C C . ARG A 1 104 ? -3.382 -9.368 -3.102 1.00 48.22 104 ARG A C 1
ATOM 782 O O . ARG A 1 104 ? -2.318 -9.868 -3.404 1.00 48.22 104 ARG A O 1
ATOM 789 N N . GLU A 1 105 ? -4.128 -9.019 -4.173 1.00 50.53 105 GLU A N 1
ATOM 790 C CA . GLU A 1 105 ? -5.553 -8.965 -4.647 1.00 50.53 105 GLU A CA 1
ATOM 791 C C . GLU A 1 105 ? -6.636 -8.107 -3.946 1.00 50.53 105 GLU A C 1
ATOM 793 O O . GLU A 1 105 ? -6.569 -7.828 -2.761 1.00 50.53 105 GLU A O 1
ATOM 798 N N . THR A 1 106 ? -7.662 -7.658 -4.689 1.00 51.09 106 THR A N 1
ATOM 799 C CA . THR A 1 106 ? -8.637 -6.632 -4.260 1.00 51.09 106 THR A CA 1
ATOM 800 C C . THR A 1 106 ? -10.069 -6.727 -4.837 1.00 51.09 106 THR A C 1
ATOM 802 O O . THR A 1 106 ? -10.896 -5.871 -4.508 1.00 51.09 106 THR A O 1
ATOM 805 N N . LEU A 1 107 ? -10.418 -7.722 -5.664 1.00 51.81 107 LEU A N 1
ATOM 806 C CA . LEU A 1 107 ? -11.784 -7.922 -6.193 1.00 51.81 107 LEU A CA 1
ATOM 807 C C . LEU A 1 107 ? -12.516 -9.121 -5.569 1.00 51.81 107 LEU A C 1
ATOM 809 O O . LEU A 1 107 ? -13.749 -9.144 -5.568 1.00 51.81 107 LEU A O 1
ATOM 813 N N . GLY A 1 108 ? -11.780 -10.087 -5.016 1.00 57.12 108 GLY A N 1
ATOM 814 C CA . GLY A 1 108 ? -12.294 -11.114 -4.109 1.00 57.12 108 GLY A CA 1
ATOM 815 C C . GLY A 1 108 ? -12.121 -10.745 -2.629 1.00 57.12 108 GLY A C 1
ATOM 816 O O . GLY A 1 108 ? -12.030 -9.575 -2.257 1.00 57.12 108 GLY A O 1
ATOM 817 N N . ILE A 1 109 ? -12.023 -11.772 -1.774 1.00 59.44 109 ILE A N 1
ATOM 818 C CA . ILE A 1 109 ? -11.859 -11.651 -0.308 1.00 59.44 109 ILE A CA 1
ATOM 819 C C . ILE A 1 109 ? -10.705 -10.729 0.111 1.00 59.44 109 ILE A C 1
ATOM 821 O O . ILE A 1 109 ? -10.769 -10.057 1.132 1.00 59.44 109 ILE A O 1
ATOM 825 N N . ARG A 1 110 ? -9.647 -10.652 -0.693 1.00 61.06 110 ARG A N 1
ATOM 826 C CA . ARG A 1 110 ? -8.418 -9.939 -0.352 1.00 61.06 110 ARG A CA 1
ATOM 827 C C . ARG A 1 110 ? -8.554 -8.402 -0.324 1.00 61.06 110 ARG A C 1
ATOM 829 O O . ARG A 1 110 ? -7.694 -7.746 0.255 1.00 61.06 110 ARG A O 1
ATOM 836 N N . ILE A 1 111 ? -9.671 -7.819 -0.795 1.00 69.38 111 ILE A N 1
ATOM 837 C CA . ILE A 1 111 ? -9.997 -6.390 -0.558 1.00 69.38 111 ILE A CA 1
ATOM 838 C C . ILE A 1 111 ? -9.944 -6.014 0.933 1.00 69.38 111 ILE A C 1
ATOM 840 O O . ILE A 1 111 ? -9.639 -4.876 1.285 1.00 69.38 111 ILE A O 1
ATOM 844 N N . LEU A 1 112 ? -10.198 -6.991 1.806 1.00 75.19 112 LEU A N 1
ATOM 845 C CA . LEU A 1 112 ? -10.177 -6.868 3.259 1.00 75.19 112 LEU A CA 1
ATOM 846 C C . LEU A 1 112 ? -8.791 -6.543 3.838 1.00 75.19 112 LEU A C 1
ATOM 848 O O . LEU A 1 112 ? -8.688 -6.043 4.953 1.00 75.19 112 LEU A O 1
ATOM 852 N N . LEU A 1 113 ? -7.721 -6.755 3.073 1.00 75.19 113 LEU A N 1
ATOM 853 C CA . LEU A 1 113 ? -6.354 -6.417 3.475 1.00 75.19 113 LEU A CA 1
ATOM 854 C C . LEU A 1 113 ? -6.035 -4.920 3.257 1.00 75.19 113 LEU A C 1
ATOM 856 O O . LEU A 1 113 ? -4.982 -4.445 3.670 1.00 75.19 113 LEU A O 1
ATOM 860 N N . ASN A 1 114 ? -6.979 -4.149 2.696 1.00 79.69 114 ASN A N 1
ATOM 861 C CA . ASN A 1 114 ? -6.971 -2.680 2.713 1.00 79.69 114 ASN A CA 1
ATOM 862 C C . ASN A 1 114 ? -7.543 -2.099 4.030 1.00 79.69 114 ASN A C 1
ATOM 864 O O . ASN A 1 114 ? -7.865 -0.908 4.092 1.00 79.69 114 ASN A O 1
ATOM 868 N N . TYR A 1 115 ? -7.685 -2.913 5.084 1.00 89.31 115 TYR A N 1
ATOM 869 C CA . TYR A 1 115 ? -8.031 -2.457 6.433 1.00 89.31 115 TYR A CA 1
ATOM 870 C C . TYR A 1 115 ? -7.094 -1.320 6.879 1.00 89.31 115 TYR A C 1
ATOM 872 O O . TYR A 1 115 ? -5.897 -1.340 6.600 1.00 89.31 115 TYR A O 1
ATOM 880 N N . GLY A 1 116 ? -7.657 -0.262 7.462 1.00 88.25 116 GLY A N 1
ATOM 881 C CA . GLY A 1 116 ? -6.949 0.973 7.825 1.00 88.25 116 GLY A CA 1
ATOM 882 C C . GLY A 1 116 ? -6.474 1.881 6.674 1.00 88.25 116 GLY A C 1
ATOM 883 O O . GLY A 1 116 ? -6.398 3.097 6.853 1.00 88.25 116 GLY A O 1
ATOM 884 N N . HIS A 1 117 ? -6.240 1.360 5.464 1.00 86.38 117 HIS A N 1
ATOM 885 C CA . HIS A 1 117 ? -5.600 2.110 4.368 1.00 86.38 117 HIS A CA 1
ATOM 886 C C . HIS A 1 117 ? -6.416 3.315 3.872 1.00 86.38 117 HIS A C 1
ATOM 888 O O . HIS A 1 117 ? -5.844 4.268 3.356 1.00 86.38 117 HIS A O 1
ATOM 894 N N . THR A 1 118 ? -7.743 3.306 4.053 1.00 86.06 118 THR A N 1
ATOM 895 C CA . THR A 1 118 ? -8.615 4.437 3.668 1.00 86.06 118 THR A CA 1
ATOM 896 C C . THR A 1 118 ? -8.265 5.715 4.435 1.00 86.06 118 THR A C 1
ATOM 898 O O . THR A 1 118 ? -8.229 6.789 3.843 1.00 86.06 118 THR A O 1
ATOM 901 N N . ILE A 1 119 ? -7.970 5.593 5.734 1.00 89.94 119 ILE A N 1
ATOM 902 C CA . ILE A 1 119 ? -7.510 6.712 6.564 1.00 89.94 119 ILE A CA 1
ATOM 903 C C . ILE A 1 119 ? -5.994 6.886 6.405 1.00 89.94 119 ILE A C 1
ATOM 905 O O . ILE A 1 119 ? -5.541 8.010 6.221 1.00 89.94 119 ILE A O 1
ATOM 909 N N . GLY A 1 120 ? -5.216 5.796 6.373 1.00 86.56 120 GLY A N 1
ATOM 910 C CA . GLY A 1 120 ? -3.754 5.854 6.231 1.00 86.56 120 GLY A CA 1
ATOM 911 C C . GLY A 1 120 ? -3.285 6.637 5.000 1.00 86.56 120 GLY A C 1
ATOM 912 O O . GLY A 1 120 ? -2.560 7.618 5.144 1.00 86.56 120 GLY A O 1
ATOM 913 N N . HIS A 1 121 ? -3.784 6.309 3.803 1.00 83.06 121 HIS A N 1
ATOM 914 C CA . HIS A 1 121 ? -3.437 7.052 2.582 1.00 83.06 121 HIS A CA 1
ATOM 915 C C . HIS A 1 121 ? -3.874 8.526 2.640 1.00 83.06 121 HIS A C 1
ATOM 917 O O . HIS A 1 121 ? -3.226 9.389 2.050 1.00 83.06 121 HIS A O 1
ATOM 923 N N . ALA A 1 122 ? -4.966 8.837 3.346 1.00 85.50 122 ALA A N 1
ATOM 924 C CA . ALA A 1 122 ? -5.436 10.208 3.513 1.00 85.50 122 ALA A CA 1
ATOM 925 C C . ALA A 1 122 ? -4.555 11.014 4.486 1.00 85.50 122 ALA A C 1
ATOM 927 O O . ALA A 1 122 ? -4.352 12.205 4.259 1.00 85.50 122 ALA A O 1
ATOM 928 N N . ILE A 1 123 ? -3.979 10.368 5.508 1.00 85.75 123 ILE A N 1
ATOM 929 C CA . ILE A 1 123 ? -2.943 10.941 6.383 1.00 85.75 123 ILE A CA 1
ATOM 930 C C . ILE A 1 123 ? -1.648 11.170 5.585 1.00 85.75 123 ILE A C 1
ATOM 932 O O . ILE A 1 123 ? -1.107 12.275 5.616 1.00 85.75 123 ILE A O 1
ATOM 936 N N . GLU A 1 124 ? -1.175 10.184 4.811 1.00 83.88 124 GLU A N 1
ATOM 937 C CA . GLU A 1 124 ? 0.022 10.328 3.958 1.00 83.88 124 GLU A CA 1
ATOM 938 C C . GLU A 1 124 ? -0.133 11.482 2.951 1.00 83.88 124 GLU A C 1
ATOM 940 O O . GLU A 1 124 ? 0.779 12.294 2.781 1.00 83.88 124 GLU A O 1
ATOM 945 N N . ALA A 1 125 ? -1.311 11.605 2.331 1.00 81.81 125 ALA A N 1
ATOM 946 C CA . ALA A 1 125 ? -1.617 12.675 1.388 1.00 81.81 125 ALA A CA 1
ATOM 947 C C . ALA A 1 125 ? -1.744 14.056 2.058 1.00 81.81 125 ALA A C 1
ATOM 949 O O . ALA A 1 125 ? -1.221 15.033 1.522 1.00 81.81 125 ALA A O 1
ATOM 950 N N . ALA A 1 126 ? -2.406 14.152 3.217 1.00 82.50 126 ALA A N 1
ATOM 951 C CA . ALA A 1 126 ? -2.571 15.413 3.947 1.00 82.50 126 ALA A CA 1
ATOM 952 C C . ALA A 1 126 ? -1.254 15.923 4.564 1.00 82.50 126 ALA A C 1
ATOM 954 O O . ALA A 1 126 ? -1.043 17.131 4.636 1.00 82.50 126 ALA A O 1
ATOM 955 N N . THR A 1 127 ? -0.349 15.017 4.950 1.00 77.50 127 THR A N 1
ATOM 956 C CA . THR A 1 127 ? 0.991 15.350 5.475 1.00 77.50 127 THR A CA 1
ATOM 957 C C . THR A 1 127 ? 2.052 15.562 4.386 1.00 77.50 127 THR A C 1
ATOM 959 O O . THR A 1 127 ? 3.200 15.875 4.692 1.00 77.50 127 THR A O 1
ATOM 962 N N . GLY A 1 128 ? 1.689 15.436 3.104 1.00 68.31 128 GLY A N 1
ATOM 963 C CA . GLY A 1 128 ? 2.578 15.736 1.975 1.00 68.31 128 GLY A CA 1
ATOM 964 C C . GLY A 1 128 ? 3.602 14.646 1.632 1.00 68.31 128 GLY A C 1
ATOM 965 O O . GLY A 1 128 ? 4.561 14.939 0.922 1.00 68.31 128 GLY A O 1
ATOM 966 N N . TYR A 1 129 ? 3.381 13.403 2.076 1.00 63.03 129 TYR A N 1
ATOM 967 C CA . TYR A 1 129 ? 4.238 12.224 1.875 1.00 63.03 129 TYR A CA 1
ATOM 968 C C . TYR A 1 129 ? 5.672 12.365 2.420 1.00 63.03 129 TYR A C 1
ATOM 970 O O . TYR A 1 129 ? 6.618 12.643 1.682 1.00 63.03 129 TYR A O 1
ATOM 978 N N . GLY A 1 130 ? 5.847 12.077 3.712 1.00 59.78 130 GLY A N 1
ATOM 979 C CA . GLY A 1 130 ? 7.175 11.963 4.332 1.00 59.78 130 GLY A CA 1
ATOM 980 C C . GLY A 1 130 ? 7.193 12.080 5.856 1.00 59.78 130 GLY A C 1
ATOM 981 O O . GLY A 1 130 ? 8.157 11.643 6.475 1.00 59.78 130 GLY A O 1
ATOM 982 N N . SER A 1 131 ? 6.137 12.632 6.463 1.00 73.38 131 SER A N 1
ATOM 983 C CA . SER A 1 131 ? 5.995 12.744 7.925 1.00 73.38 131 SER A CA 1
ATOM 984 C C . SER A 1 131 ? 5.684 11.418 8.623 1.00 73.38 131 SER A C 1
ATOM 986 O O . SER A 1 131 ? 5.983 11.277 9.801 1.00 73.38 131 SER A O 1
ATOM 988 N N . PHE A 1 132 ? 5.102 10.466 7.891 1.00 76.75 132 PHE A N 1
ATOM 989 C CA . PHE A 1 132 ? 4.845 9.094 8.321 1.00 76.75 132 PHE A CA 1
ATOM 990 C C . PHE A 1 132 ? 5.428 8.129 7.288 1.00 76.75 132 PHE A C 1
ATOM 992 O O . PHE A 1 132 ? 5.349 8.374 6.079 1.00 76.75 132 PHE A O 1
ATOM 999 N N . LEU A 1 133 ? 5.959 7.002 7.752 1.00 84.00 133 LEU A N 1
ATOM 1000 C CA . LEU A 1 133 ? 6.135 5.809 6.935 1.00 84.00 133 LEU A CA 1
ATOM 1001 C C . LEU A 1 133 ? 4.758 5.191 6.652 1.00 84.00 133 LEU A C 1
ATOM 1003 O O . LEU A 1 133 ? 3.862 5.222 7.493 1.00 84.00 133 LEU A O 1
ATOM 1007 N N . HIS A 1 134 ? 4.597 4.543 5.500 1.00 81.31 134 HIS A N 1
ATOM 1008 C CA . HIS A 1 134 ? 3.314 3.950 5.107 1.00 81.31 134 HIS A CA 1
ATOM 1009 C C . HIS A 1 134 ? 2.717 3.001 6.173 1.00 81.31 134 HIS A C 1
ATOM 1011 O O . HIS A 1 134 ? 1.528 3.067 6.472 1.00 81.31 134 HIS A O 1
ATOM 1017 N N . GLY A 1 135 ? 3.543 2.161 6.813 1.00 76.94 135 GLY A N 1
ATOM 1018 C CA . GLY A 1 135 ? 3.090 1.265 7.889 1.00 76.94 135 GLY A CA 1
ATOM 1019 C C . GLY A 1 135 ? 2.622 1.990 9.159 1.00 76.94 135 GLY A C 1
ATOM 1020 O O . GLY A 1 135 ? 1.721 1.513 9.843 1.00 76.94 135 GLY A O 1
ATOM 1021 N N . GLU A 1 136 ? 3.181 3.166 9.445 1.00 89.31 136 GLU A N 1
ATOM 1022 C CA . GLU A 1 136 ? 2.778 4.022 10.565 1.00 89.31 136 GLU A CA 1
ATOM 1023 C C . GLU A 1 136 ? 1.426 4.686 10.270 1.00 89.31 136 GLU A C 1
ATOM 1025 O O . GLU A 1 136 ? 0.507 4.614 11.083 1.00 89.31 136 GLU A O 1
ATOM 1030 N N . ALA A 1 137 ? 1.253 5.237 9.064 1.00 88.38 137 ALA A N 1
ATOM 1031 C CA . ALA A 1 137 ? -0.024 5.801 8.630 1.00 88.38 137 ALA A CA 1
ATOM 1032 C C . ALA A 1 137 ? -1.139 4.737 8.561 1.00 88.38 137 ALA A C 1
ATOM 1034 O O . ALA A 1 137 ? -2.277 4.998 8.957 1.00 88.38 137 ALA A O 1
ATOM 1035 N N . VAL A 1 138 ? -0.821 3.514 8.118 1.00 90.31 138 VAL A N 1
ATOM 1036 C CA . VAL A 1 138 ? -1.754 2.376 8.157 1.00 90.31 138 VAL A CA 1
ATOM 1037 C C . VAL A 1 138 ? -2.082 1.967 9.598 1.00 90.31 138 VAL A C 1
ATOM 1039 O O . VAL A 1 138 ? -3.237 1.641 9.849 1.00 90.31 138 VAL A O 1
ATOM 1042 N N . SER A 1 139 ? -1.153 2.053 10.559 1.00 93.06 139 SER A N 1
ATOM 1043 C CA . SER A 1 139 ? -1.435 1.809 11.987 1.00 93.06 139 SER A CA 1
ATOM 1044 C C . SER A 1 139 ? -2.486 2.773 12.550 1.00 93.06 139 SER A C 1
ATOM 1046 O O . SER A 1 139 ? -3.532 2.332 13.038 1.00 93.06 139 SER A O 1
ATOM 1048 N N . VAL A 1 140 ? -2.286 4.085 12.377 1.00 93.88 140 VAL A N 1
ATOM 1049 C CA . VAL A 1 140 ? -3.279 5.110 12.760 1.00 93.88 140 VAL A CA 1
ATOM 1050 C C . VAL A 1 140 ? -4.607 4.880 12.024 1.00 93.88 140 VAL A C 1
ATOM 1052 O O . VAL A 1 140 ? -5.690 4.958 12.606 1.00 93.88 140 VAL A O 1
ATOM 1055 N N . GLY A 1 141 ? -4.540 4.511 10.742 1.00 93.81 141 GLY A N 1
ATOM 1056 C CA . GLY A 1 141 ? -5.712 4.170 9.946 1.00 93.81 141 GLY A CA 1
ATOM 1057 C C . GLY A 1 141 ? -6.482 2.945 10.453 1.00 93.81 141 GLY A C 1
ATOM 1058 O O . GLY A 1 141 ? -7.714 2.955 10.437 1.00 93.81 141 GLY A O 1
ATOM 1059 N N . MET A 1 142 ? -5.792 1.905 10.934 1.00 95.44 142 MET A N 1
ATOM 1060 C CA . MET A 1 142 ? -6.405 0.722 11.552 1.00 95.44 142 MET A CA 1
ATOM 1061 C C . MET A 1 142 ? -7.079 1.076 12.879 1.00 95.44 142 MET A C 1
ATOM 1063 O O . MET A 1 142 ? -8.173 0.580 13.143 1.00 95.44 142 MET A O 1
ATOM 1067 N N . MET A 1 143 ? -6.501 1.980 13.679 1.00 96.25 143 MET A N 1
ATOM 1068 C CA . MET A 1 143 ? -7.172 2.505 14.875 1.00 96.25 143 MET A CA 1
ATOM 1069 C C . MET A 1 143 ? -8.439 3.294 14.528 1.00 96.25 143 MET A C 1
ATOM 1071 O O . MET A 1 143 ? -9.466 3.118 15.185 1.00 96.25 143 MET A O 1
ATOM 1075 N N . GLY A 1 144 ? -8.421 4.080 13.449 1.00 94.62 144 GLY A N 1
ATOM 1076 C CA . GLY A 1 144 ? -9.625 4.724 12.919 1.00 94.62 144 GLY A CA 1
ATOM 1077 C C . GLY A 1 144 ? -10.699 3.725 12.491 1.00 94.62 144 GLY A C 1
ATOM 1078 O O . GLY A 1 144 ? -11.854 3.832 12.896 1.00 94.62 144 GLY A O 1
ATOM 1079 N N . ALA A 1 145 ? -10.317 2.710 11.715 1.00 95.25 145 ALA A N 1
ATOM 1080 C CA . ALA A 1 145 ? -11.235 1.668 11.264 1.00 95.25 145 ALA A CA 1
ATOM 1081 C C . ALA A 1 145 ? -11.805 0.830 12.429 1.00 95.25 145 ALA A C 1
ATOM 1083 O O . ALA A 1 145 ? -12.972 0.444 12.379 1.00 95.25 145 ALA A O 1
ATOM 1084 N N . ALA A 1 146 ? -11.029 0.589 13.491 1.00 95.75 146 ALA A N 1
ATOM 1085 C CA . ALA A 1 146 ? -11.500 -0.076 14.707 1.00 95.75 146 ALA A CA 1
ATOM 1086 C C . ALA A 1 146 ? -12.503 0.779 15.499 1.00 95.75 146 ALA A C 1
ATOM 1088 O O . ALA A 1 146 ? -13.584 0.292 15.822 1.00 95.75 146 ALA A O 1
ATOM 1089 N N . ARG A 1 147 ? -12.205 2.067 15.743 1.00 95.31 147 ARG A N 1
ATOM 1090 C CA . ARG A 1 147 ? -13.131 2.986 16.437 1.00 95.31 147 ARG A CA 1
ATOM 1091 C C . ARG A 1 147 ? -14.430 3.222 15.636 1.00 95.31 147 ARG A C 1
ATOM 1093 O O . ARG A 1 147 ? -15.496 3.350 16.233 1.00 95.31 147 ARG A O 1
ATOM 1100 N N . ILE A 1 148 ? -14.378 3.193 14.298 1.00 95.69 148 ILE A N 1
ATOM 1101 C CA . ILE A 1 148 ? -15.582 3.169 13.440 1.00 95.69 148 ILE A CA 1
ATOM 1102 C C . ILE A 1 148 ? -16.363 1.857 13.621 1.00 95.69 148 ILE A C 1
ATOM 1104 O O . ILE A 1 148 ? -17.582 1.896 13.771 1.00 95.69 148 ILE A O 1
ATOM 1108 N N . GLY A 1 149 ? -15.683 0.704 13.630 1.00 95.88 149 GLY A N 1
ATOM 1109 C CA . GLY A 1 149 ? -16.308 -0.605 13.859 1.00 95.88 149 GLY A CA 1
ATOM 1110 C C . GLY A 1 149 ? -17.028 -0.690 15.208 1.00 95.88 149 GLY A C 1
ATOM 1111 O O . GLY A 1 149 ? -18.187 -1.095 15.259 1.00 95.88 149 GLY A O 1
ATOM 1112 N N . GLU A 1 150 ? -16.387 -0.228 16.282 1.00 96.75 150 GLU A N 1
ATOM 1113 C CA . GLU A 1 150 ? -16.968 -0.115 17.628 1.00 96.75 150 GLU A CA 1
ATOM 1114 C C . GLU A 1 150 ? -18.232 0.752 17.643 1.00 96.75 150 GLU A C 1
ATOM 1116 O O . GLU A 1 150 ? -19.292 0.304 18.082 1.00 96.75 150 GLU A O 1
ATOM 1121 N N . ALA A 1 151 ? -18.165 1.965 17.091 1.00 95.69 151 ALA A N 1
ATOM 1122 C CA . ALA A 1 151 ? -19.309 2.874 17.049 1.00 95.69 151 ALA A CA 1
ATOM 1123 C C . ALA A 1 151 ? -20.461 2.384 16.144 1.00 95.69 151 ALA A C 1
ATOM 1125 O O . ALA A 1 151 ? -21.602 2.814 16.315 1.00 95.69 151 ALA A O 1
ATOM 1126 N N . MET A 1 152 ? -20.187 1.469 15.207 1.00 95.69 152 MET A N 1
ATOM 1127 C CA . MET A 1 152 ? -21.201 0.757 14.415 1.00 95.69 152 MET A CA 1
ATOM 1128 C C . MET A 1 152 ? -21.700 -0.543 15.077 1.00 95.69 152 MET A C 1
ATOM 1130 O O . MET A 1 152 ? -22.543 -1.227 14.495 1.00 95.69 152 MET A O 1
ATOM 1134 N N . GLY A 1 153 ? -21.213 -0.895 16.272 1.00 95.94 153 GLY A N 1
ATOM 1135 C CA . GLY A 1 153 ? -21.576 -2.123 16.990 1.00 95.94 153 GLY A CA 1
ATOM 1136 C C . GLY A 1 153 ? -20.978 -3.406 16.400 1.00 95.94 153 GLY A C 1
ATOM 1137 O O . GLY A 1 153 ? -21.475 -4.492 16.685 1.00 95.94 153 GLY A O 1
ATOM 1138 N N . MET A 1 154 ? -19.942 -3.281 15.565 1.00 96.25 154 MET A N 1
ATOM 1139 C CA . MET A 1 154 ? -19.253 -4.374 14.862 1.00 96.25 154 MET A CA 1
ATOM 1140 C C . MET A 1 154 ? -17.979 -4.841 15.590 1.00 96.25 154 MET A C 1
ATOM 1142 O O . MET A 1 154 ? -17.405 -5.871 15.251 1.00 96.25 154 MET A O 1
ATOM 1146 N N . MET A 1 155 ? -17.518 -4.096 16.596 1.00 96.50 155 MET A N 1
ATOM 1147 C CA . MET A 1 155 ? -16.442 -4.501 17.504 1.00 96.50 155 MET A CA 1
ATOM 1148 C C . MET A 1 155 ? -16.825 -4.160 18.942 1.00 96.50 155 MET A C 1
ATOM 1150 O O . MET A 1 155 ? -17.512 -3.168 19.188 1.00 96.50 155 MET A O 1
ATOM 1154 N N . SER A 1 156 ? -16.352 -4.955 19.896 1.00 97.00 156 SER A N 1
ATOM 1155 C CA . SER A 1 156 ? -16.371 -4.591 21.316 1.00 97.00 156 SER A CA 1
ATOM 1156 C C . SER A 1 156 ? -15.173 -3.706 21.688 1.00 97.00 156 SER A C 1
ATOM 1158 O O . SER A 1 156 ? -14.119 -3.771 21.051 1.00 97.00 156 SER A O 1
ATOM 1160 N N . SER A 1 157 ? -15.297 -2.903 22.748 1.00 95.62 157 SER A N 1
ATOM 1161 C CA . SER A 1 157 ? -14.194 -2.061 23.240 1.00 95.62 157 SER A CA 1
ATOM 1162 C C . SER A 1 157 ? -12.961 -2.883 23.642 1.00 95.62 157 SER A C 1
ATOM 1164 O O . SER A 1 157 ? -11.838 -2.476 23.357 1.00 95.62 157 SER A O 1
ATOM 1166 N N . ASP A 1 158 ? -13.158 -4.087 24.195 1.00 95.94 158 ASP A N 1
ATOM 1167 C CA . ASP A 1 158 ? -12.079 -5.041 24.500 1.00 95.94 158 ASP A CA 1
ATOM 1168 C C . ASP A 1 158 ? -11.296 -5.461 23.240 1.00 95.94 158 ASP A C 1
ATOM 1170 O O . ASP A 1 158 ? -10.095 -5.726 23.299 1.00 95.94 158 ASP A O 1
ATOM 1174 N N . GLU A 1 159 ? -11.948 -5.528 22.077 1.00 94.56 159 GLU A N 1
ATOM 1175 C CA . GLU A 1 159 ? -11.300 -5.861 20.806 1.00 94.56 159 GLU A CA 1
ATOM 1176 C C . GLU A 1 159 ? -10.548 -4.673 20.202 1.00 94.56 159 GLU A C 1
ATOM 1178 O O . GLU A 1 159 ? -9.444 -4.858 19.681 1.00 94.56 159 GLU A O 1
ATOM 1183 N N . VAL A 1 160 ? -11.098 -3.459 20.310 1.00 95.50 160 VAL A N 1
ATOM 1184 C CA . VAL A 1 160 ? -10.381 -2.229 19.935 1.00 95.50 160 VAL A CA 1
ATOM 1185 C C . VAL A 1 160 ? -9.132 -2.067 20.800 1.00 95.50 160 VAL A C 1
ATOM 1187 O O . VAL A 1 160 ? -8.051 -1.830 20.264 1.00 95.50 160 VAL A O 1
ATOM 1190 N N . GLU A 1 161 ? -9.244 -2.273 22.114 1.00 95.62 161 GLU A N 1
ATOM 1191 C CA . GLU A 1 161 ? -8.110 -2.190 23.037 1.00 95.62 161 GLU A CA 1
ATOM 1192 C C . GLU A 1 161 ? -7.067 -3.281 22.766 1.00 95.62 161 GLU A C 1
ATOM 1194 O O . GLU A 1 161 ? -5.870 -3.000 22.744 1.00 95.62 161 GLU A O 1
ATOM 1199 N N . ARG A 1 162 ? -7.484 -4.515 22.453 1.00 94.94 162 ARG A N 1
ATOM 1200 C CA . ARG A 1 162 ? -6.546 -5.570 22.031 1.00 94.94 162 ARG A CA 1
ATOM 1201 C C . ARG A 1 162 ? -5.788 -5.211 20.754 1.00 94.94 162 ARG A C 1
ATOM 1203 O O . ARG A 1 162 ? -4.611 -5.554 20.653 1.00 94.94 162 ARG A O 1
ATOM 1210 N N . GLN A 1 163 ? -6.417 -4.525 19.797 1.00 95.19 163 GLN A N 1
ATOM 1211 C CA . GLN A 1 163 ? -5.710 -4.014 18.620 1.00 95.19 163 GLN A CA 1
ATOM 1212 C C . GLN A 1 163 ? -4.764 -2.861 18.987 1.00 95.19 163 GLN A C 1
ATOM 1214 O O . GLN A 1 163 ? -3.614 -2.863 18.545 1.00 95.19 163 GLN A O 1
ATOM 1219 N N . ARG A 1 164 ? -5.219 -1.915 19.820 1.00 95.19 164 ARG A N 1
ATOM 1220 C CA . ARG A 1 164 ? -4.434 -0.767 20.299 1.00 95.19 164 ARG A CA 1
ATOM 1221 C C . ARG A 1 164 ? -3.151 -1.232 20.989 1.00 95.19 164 ARG A C 1
ATOM 1223 O O . ARG A 1 164 ? -2.059 -0.894 20.541 1.00 95.19 164 ARG A O 1
ATOM 1230 N N . SER A 1 165 ? -3.295 -2.090 22.000 1.00 93.62 165 SER A N 1
ATOM 1231 C CA . SER A 1 165 ? -2.200 -2.723 22.742 1.00 93.62 165 SER A CA 1
ATOM 1232 C C . SER A 1 165 ? -1.230 -3.497 21.835 1.00 93.62 165 SER A C 1
ATOM 1234 O O . SER A 1 165 ? -0.023 -3.489 22.072 1.00 93.62 165 SER A O 1
ATOM 1236 N N . LEU A 1 166 ? -1.719 -4.159 20.776 1.00 91.31 166 LEU A N 1
ATOM 1237 C CA . LEU A 1 166 ? -0.856 -4.881 19.835 1.00 91.31 166 LEU A CA 1
ATOM 1238 C C . LEU A 1 166 ? 0.003 -3.923 18.996 1.00 91.31 166 LEU A C 1
ATOM 1240 O O . LEU A 1 166 ? 1.213 -4.121 18.908 1.00 91.31 166 LEU A O 1
ATOM 1244 N N . LEU A 1 167 ? -0.594 -2.883 18.409 1.00 90.31 167 LEU A N 1
ATOM 1245 C CA . LEU A 1 167 ? 0.125 -1.889 17.599 1.00 90.31 167 LEU A CA 1
ATOM 1246 C C . LEU A 1 167 ? 1.138 -1.099 18.447 1.00 90.31 167 LEU A C 1
ATOM 1248 O O . LEU A 1 167 ? 2.291 -0.939 18.044 1.00 90.31 167 LEU A O 1
ATOM 1252 N N . GLU A 1 168 ? 0.740 -0.724 19.664 1.00 93.38 168 GLU A N 1
ATOM 1253 C CA . GLU A 1 168 ? 1.597 -0.109 20.683 1.00 93.38 168 GLU A CA 1
ATOM 1254 C C . GLU A 1 168 ? 2.802 -0.996 21.040 1.00 93.38 168 GLU A C 1
ATOM 1256 O O . GLU A 1 168 ? 3.929 -0.506 21.111 1.00 93.38 168 GLU A O 1
ATOM 1261 N N . SER A 1 169 ? 2.610 -2.316 21.172 1.00 92.12 169 SER A N 1
ATOM 1262 C CA . SER A 1 169 ? 3.701 -3.259 21.477 1.00 92.12 169 SER A CA 1
ATOM 1263 C C . SER A 1 169 ? 4.763 -3.382 20.373 1.00 92.12 169 SER A C 1
ATOM 1265 O O . SER A 1 169 ? 5.895 -3.777 20.657 1.00 92.12 169 SER A O 1
ATOM 1267 N N . TYR A 1 170 ? 4.429 -2.998 19.135 1.00 87.81 170 TYR A N 1
ATOM 1268 C CA . TYR A 1 170 ? 5.372 -2.883 18.016 1.00 87.81 170 TYR A CA 1
ATOM 1269 C C . TYR A 1 170 ? 5.951 -1.467 17.845 1.00 87.81 170 TYR A C 1
ATOM 1271 O O . TYR A 1 170 ? 6.737 -1.244 16.924 1.00 87.81 170 TYR A O 1
ATOM 1279 N N . GLY A 1 171 ? 5.595 -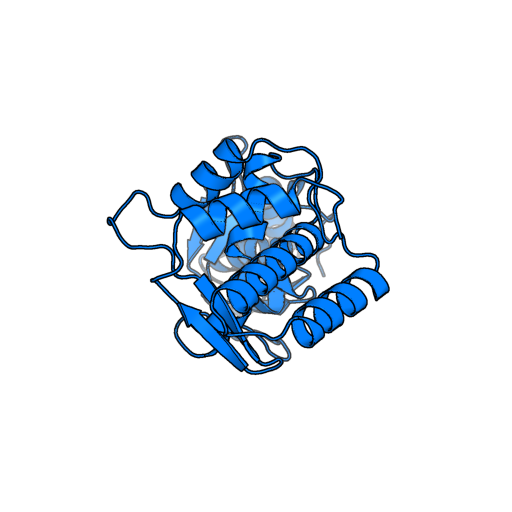0.516 18.715 1.00 89.38 171 GLY A N 1
ATOM 1280 C CA . GLY A 1 171 ? 6.034 0.879 18.629 1.00 89.38 171 GLY A CA 1
ATOM 1281 C C . GLY A 1 171 ? 5.411 1.661 17.469 1.00 89.38 171 GLY A C 1
ATOM 1282 O O . GLY A 1 171 ? 5.974 2.671 17.053 1.00 89.38 171 GLY A O 1
ATOM 1283 N N . LEU A 1 172 ? 4.282 1.196 16.922 1.00 91.50 172 LEU A N 1
ATOM 1284 C CA . LEU A 1 172 ? 3.575 1.881 15.840 1.00 91.50 172 LEU A CA 1
ATOM 1285 C C . LEU A 1 172 ? 2.664 2.987 16.404 1.00 91.50 172 LEU A C 1
ATOM 1287 O O . LEU A 1 172 ? 2.017 2.772 17.432 1.00 91.50 172 LEU A O 1
ATOM 1291 N N . PRO A 1 173 ? 2.550 4.152 15.738 1.00 92.00 173 PRO A N 1
ATOM 1292 C CA . PRO A 1 173 ? 1.669 5.216 16.199 1.00 92.00 173 PRO A CA 1
ATOM 1293 C C . PRO A 1 173 ? 0.193 4.821 16.084 1.00 92.00 173 PRO A C 1
ATOM 1295 O O . PRO A 1 173 ? -0.237 4.153 15.139 1.00 92.00 173 PRO A O 1
ATOM 1298 N N . LEU A 1 174 ? -0.583 5.266 17.070 1.00 92.62 174 LEU A N 1
ATOM 1299 C CA . LEU A 1 174 ? -2.029 5.050 17.190 1.00 92.62 174 LEU A CA 1
ATOM 1300 C C . LEU A 1 174 ? -2.829 6.298 16.783 1.00 92.62 174 LEU A C 1
ATOM 1302 O O . LEU A 1 174 ? -3.982 6.196 16.367 1.00 92.62 174 LEU A O 1
ATOM 1306 N N . THR A 1 175 ? -2.190 7.460 16.908 1.00 90.00 175 THR A N 1
ATOM 1307 C CA . THR A 1 175 ? -2.678 8.817 16.651 1.00 90.00 175 THR A CA 1
ATOM 1308 C C . THR A 1 175 ? -1.788 9.480 15.595 1.00 90.00 175 THR A C 1
ATOM 1310 O O . THR A 1 175 ? -0.641 9.080 15.387 1.00 90.00 175 THR A O 1
ATOM 1313 N N . CYS A 1 176 ? -2.306 10.488 14.891 1.00 84.81 176 CYS A N 1
ATOM 1314 C CA . CYS A 1 176 ? -1.551 11.253 13.888 1.00 84.81 176 CYS A CA 1
ATOM 1315 C C . CYS A 1 176 ? -1.057 12.622 14.389 1.00 84.81 176 CYS A C 1
ATOM 1317 O O . CYS A 1 176 ? -0.423 13.351 13.629 1.00 84.81 176 CYS A O 1
ATOM 1319 N N . GLY A 1 177 ? -1.341 12.973 15.649 1.00 82.88 177 GLY A N 1
ATOM 1320 C CA . GLY A 1 177 ? -1.077 14.302 16.208 1.00 82.88 177 GLY A CA 1
ATOM 1321 C C . GLY A 1 177 ? -1.981 15.396 15.624 1.00 82.88 177 GLY A C 1
ATOM 1322 O O . GLY A 1 177 ? -2.927 15.114 14.885 1.00 82.88 177 GLY A O 1
ATOM 1323 N N . GLU A 1 178 ? -1.693 16.658 15.956 1.00 79.62 178 GLU A N 1
ATOM 1324 C CA . GLU A 1 178 ? -2.439 17.804 15.423 1.00 79.62 178 GLU A CA 1
ATOM 1325 C C . GLU A 1 178 ? -2.321 17.874 13.893 1.00 79.62 178 GLU A C 1
ATOM 1327 O O . GLU A 1 178 ? -1.232 18.047 13.343 1.00 79.62 178 GLU A O 1
ATOM 1332 N N . MET A 1 179 ? -3.454 17.769 13.194 1.00 77.88 179 MET A N 1
ATOM 1333 C CA . MET A 1 179 ? -3.523 17.844 11.734 1.00 77.88 179 MET A CA 1
ATOM 1334 C C . MET A 1 179 ? -4.781 18.573 11.254 1.00 77.88 179 MET A C 1
ATOM 1336 O O . MET A 1 179 ? -5.792 18.641 11.952 1.00 77.88 179 MET A O 1
ATOM 1340 N N . ASP A 1 180 ? -4.750 19.046 10.006 1.00 84.12 180 ASP A N 1
ATOM 1341 C CA . ASP A 1 180 ? -5.940 19.543 9.317 1.00 84.12 180 ASP A CA 1
ATOM 1342 C C . ASP A 1 180 ? -6.882 18.378 8.942 1.00 84.12 180 ASP A C 1
ATOM 1344 O O . ASP A 1 180 ? -6.727 17.696 7.924 1.00 84.12 180 ASP A O 1
ATOM 1348 N N . ILE A 1 181 ? -7.903 18.172 9.776 1.00 83.31 181 ILE A N 1
ATOM 1349 C CA . ILE A 1 181 ? -8.975 17.184 9.578 1.00 83.31 181 ILE A CA 1
ATOM 1350 C C . ILE A 1 181 ? -9.748 17.440 8.274 1.00 83.31 181 ILE A C 1
ATOM 1352 O O . ILE A 1 181 ? -10.206 16.486 7.634 1.00 83.31 181 ILE A O 1
ATOM 1356 N N . ALA A 1 182 ? -9.865 18.695 7.825 1.00 82.94 182 ALA A N 1
ATOM 1357 C CA . ALA A 1 182 ? -10.489 19.014 6.547 1.00 82.94 182 ALA A CA 1
ATOM 1358 C C . ALA A 1 182 ? -9.584 18.606 5.373 1.00 82.94 182 ALA A C 1
ATOM 1360 O O . ALA A 1 182 ? -10.100 18.105 4.373 1.00 82.94 182 ALA A O 1
ATOM 1361 N N . ALA A 1 183 ? -8.257 18.724 5.484 1.00 84.00 183 ALA A N 1
ATOM 1362 C CA . ALA A 1 183 ? -7.326 18.187 4.487 1.00 84.00 183 ALA A CA 1
ATOM 1363 C C . ALA A 1 183 ? -7.424 16.654 4.380 1.00 84.00 183 ALA A C 1
ATOM 1365 O O . ALA A 1 183 ? -7.589 16.139 3.273 1.00 84.00 183 ALA A O 1
ATOM 1366 N N . VAL A 1 184 ? -7.433 15.926 5.507 1.00 84.25 184 VAL A N 1
ATOM 1367 C CA . VAL A 1 184 ? -7.620 14.456 5.526 1.00 84.25 184 VAL A CA 1
ATOM 1368 C C . VAL A 1 184 ? -8.980 14.061 4.938 1.00 84.25 184 VAL A C 1
ATOM 1370 O O . VAL A 1 184 ? -9.066 13.167 4.094 1.00 84.25 184 VAL A O 1
ATOM 1373 N N . SER A 1 185 ? -10.050 14.763 5.317 1.00 83.81 185 SER A N 1
ATOM 1374 C CA . SER A 1 185 ? -11.401 14.521 4.790 1.00 83.81 185 SER A CA 1
ATOM 1375 C C . SER A 1 185 ? -11.474 14.752 3.277 1.00 83.81 185 SER A C 1
ATOM 1377 O O . SER A 1 185 ? -12.041 13.940 2.545 1.00 83.81 185 SER A O 1
ATOM 1379 N N . ASN A 1 186 ? -10.836 15.814 2.777 1.00 82.00 186 ASN A N 1
ATOM 1380 C CA . ASN A 1 186 ? -10.715 16.070 1.343 1.00 82.00 186 ASN A CA 1
ATOM 1381 C C . ASN A 1 186 ? -9.844 15.021 0.628 1.00 82.00 186 ASN A C 1
ATOM 1383 O O . ASN A 1 186 ? -10.138 14.690 -0.522 1.00 82.00 186 ASN A O 1
ATOM 1387 N N . ALA A 1 187 ? -8.820 14.467 1.283 1.00 81.44 187 ALA A N 1
ATOM 1388 C CA . ALA A 1 187 ? -7.976 13.408 0.731 1.00 81.44 187 ALA A CA 1
ATOM 1389 C C . ALA A 1 187 ? -8.716 12.061 0.605 1.00 81.44 187 ALA A C 1
ATOM 1391 O O . ALA A 1 187 ? -8.600 11.407 -0.428 1.00 81.44 187 ALA A O 1
ATOM 1392 N N . MET A 1 188 ? -9.567 11.686 1.570 1.00 79.00 188 MET A N 1
ATOM 1393 C CA . MET A 1 188 ? -10.445 10.506 1.437 1.00 79.00 188 MET A CA 1
ATOM 1394 C C . MET A 1 188 ? -11.484 10.642 0.307 1.00 79.00 188 MET A C 1
ATOM 1396 O O . MET A 1 188 ? -11.945 9.642 -0.245 1.00 79.00 188 MET A O 1
ATOM 1400 N N . LEU A 1 189 ? -11.874 11.876 -0.033 1.00 71.25 189 LEU A N 1
ATOM 1401 C CA . LEU A 1 189 ? -12.867 12.176 -1.071 1.00 71.25 189 LEU A CA 1
ATOM 1402 C C . LEU A 1 189 ? -12.254 12.398 -2.465 1.00 71.25 189 LEU A C 1
ATOM 1404 O O . LEU A 1 189 ? -12.935 12.187 -3.474 1.00 71.25 189 LEU A O 1
ATOM 1408 N N . SER A 1 190 ? -10.991 12.826 -2.555 1.00 56.75 190 SER A N 1
ATOM 1409 C CA . SER A 1 190 ? -10.335 13.171 -3.825 1.00 56.75 190 SER A CA 1
ATOM 1410 C C . SER A 1 190 ? -10.176 11.959 -4.750 1.00 56.75 190 SER A C 1
ATOM 1412 O O . SER A 1 190 ? -10.460 12.078 -5.944 1.00 56.75 190 SER A O 1
ATOM 1414 N N . ASP A 1 191 ? -9.874 10.788 -4.182 1.00 51.22 191 ASP A N 1
ATOM 1415 C CA . ASP A 1 191 ? -9.794 9.476 -4.848 1.00 51.22 191 ASP A CA 1
ATOM 1416 C C . ASP A 1 191 ? -11.107 9.060 -5.558 1.00 51.22 191 ASP A C 1
ATOM 1418 O O . ASP A 1 191 ? -11.120 8.170 -6.407 1.00 51.22 191 ASP A O 1
ATOM 1422 N N . LYS A 1 192 ? -12.248 9.703 -5.244 1.00 48.91 192 LYS A N 1
ATOM 1423 C CA . LYS A 1 192 ? -13.589 9.283 -5.713 1.00 48.91 192 LYS A CA 1
ATOM 1424 C C . LYS A 1 192 ? -14.432 10.376 -6.378 1.00 48.91 192 LYS A C 1
ATOM 1426 O O . LYS A 1 192 ? -15.617 10.153 -6.641 1.00 48.91 192 LYS A O 1
ATOM 1431 N N . LYS A 1 193 ? -13.830 11.503 -6.785 1.00 38.41 193 LYS A N 1
ATOM 1432 C CA . LYS A 1 193 ? -14.508 12.626 -7.485 1.00 38.41 193 LYS A CA 1
ATOM 1433 C C . LYS A 1 193 ? -15.192 12.294 -8.831 1.00 38.41 193 LYS A C 1
ATOM 1435 O O . LYS A 1 193 ? -15.789 13.181 -9.431 1.00 38.41 193 LYS A O 1
ATOM 1440 N N . VAL A 1 194 ? -15.130 11.051 -9.316 1.00 38.75 194 VAL A N 1
ATOM 1441 C CA . VAL A 1 194 ? -15.538 10.663 -10.682 1.00 38.75 194 VAL A CA 1
ATOM 1442 C C . VAL A 1 194 ? -16.971 10.105 -10.790 1.00 38.75 194 VAL A C 1
ATOM 1444 O O . VAL A 1 194 ? -17.537 10.146 -11.878 1.00 38.75 194 VAL A O 1
ATOM 1447 N N . ALA A 1 195 ? -17.578 9.565 -9.719 1.00 36.22 195 ALA A N 1
ATOM 1448 C CA . ALA A 1 195 ? -18.774 8.711 -9.881 1.00 36.22 195 ALA A CA 1
ATOM 1449 C C . ALA A 1 195 ? -19.869 8.775 -8.791 1.00 36.22 195 ALA A C 1
ATOM 1451 O O . ALA A 1 195 ? -20.765 7.934 -8.810 1.00 36.22 195 ALA A O 1
ATOM 1452 N N . GLY A 1 196 ? -19.812 9.704 -7.828 1.00 46.25 196 GLY A N 1
ATOM 1453 C CA . GLY A 1 196 ? -20.869 9.857 -6.805 1.00 46.25 196 GLY A CA 1
ATOM 1454 C C . GLY A 1 196 ? -21.110 8.621 -5.919 1.00 46.25 196 GLY A C 1
ATOM 1455 O O . GLY A 1 196 ? -22.183 8.470 -5.342 1.00 46.25 196 GLY A O 1
ATOM 1456 N N . ARG A 1 197 ? -20.132 7.710 -5.837 1.00 54.91 197 ARG A N 1
ATOM 1457 C CA . ARG A 1 197 ? -20.201 6.486 -5.027 1.00 54.91 197 ARG A CA 1
ATOM 1458 C C . ARG A 1 197 ? -19.679 6.759 -3.621 1.00 54.91 197 ARG A C 1
ATOM 1460 O O . ARG A 1 197 ? -18.623 7.370 -3.473 1.00 54.91 197 ARG A O 1
ATOM 1467 N N . ALA A 1 198 ? -20.386 6.248 -2.615 1.00 66.94 198 ALA A N 1
ATOM 1468 C CA . ALA A 1 198 ? -19.943 6.281 -1.226 1.00 66.94 198 ALA A CA 1
ATOM 1469 C C . ALA A 1 198 ? -18.560 5.627 -1.046 1.00 66.94 198 ALA A C 1
ATOM 1471 O O . ALA A 1 198 ? -18.138 4.766 -1.831 1.00 66.94 198 ALA A O 1
ATOM 1472 N N . ILE A 1 199 ? -17.850 6.024 0.011 1.00 77.94 199 ILE A N 1
ATOM 1473 C CA . ILE A 1 199 ? -16.589 5.387 0.389 1.00 77.94 199 ILE A CA 1
ATOM 1474 C C . ILE A 1 199 ? -16.893 3.936 0.785 1.00 77.94 199 ILE A C 1
ATOM 1476 O O . ILE A 1 199 ? -17.681 3.682 1.691 1.00 77.94 199 ILE A O 1
ATOM 1480 N N . ARG A 1 200 ? -16.255 2.982 0.097 1.00 82.88 200 ARG A N 1
ATOM 1481 C CA . ARG A 1 200 ? -16.176 1.594 0.550 1.00 82.88 200 ARG A CA 1
ATOM 1482 C C . ARG A 1 200 ? -15.110 1.493 1.632 1.00 82.88 200 ARG A C 1
ATOM 1484 O O . ARG A 1 200 ? -13.922 1.549 1.323 1.00 82.88 200 ARG A O 1
ATOM 1491 N N . TRP A 1 201 ? -15.566 1.350 2.863 1.00 88.75 201 TRP A N 1
ATOM 1492 C CA . TRP A 1 201 ? -14.761 1.095 4.043 1.00 88.75 201 TRP A CA 1
ATOM 1493 C C . TRP A 1 201 ? -14.432 -0.387 4.152 1.00 88.75 201 TRP A C 1
ATOM 1495 O O . TRP A 1 201 ? -15.230 -1.238 3.753 1.00 88.75 201 TRP A O 1
ATOM 1505 N N . VAL A 1 202 ? -13.274 -0.679 4.734 1.00 89.69 202 VAL A N 1
ATOM 1506 C CA . VAL A 1 202 ? -12.903 -2.009 5.217 1.00 89.69 202 VAL A CA 1
ATOM 1507 C C . VAL A 1 202 ? -12.847 -1.919 6.735 1.00 89.69 202 VAL A C 1
ATOM 1509 O O . VAL A 1 202 ? -12.090 -1.105 7.264 1.00 89.69 202 VAL A O 1
ATOM 1512 N N . LEU A 1 203 ? -13.673 -2.712 7.412 1.00 94.00 203 LEU A N 1
ATOM 1513 C CA . LEU A 1 203 ? -13.847 -2.731 8.867 1.00 94.00 203 LEU A CA 1
ATOM 1514 C C . LEU A 1 203 ? -13.718 -4.173 9.381 1.00 94.00 203 LEU A C 1
ATOM 1516 O O . LEU A 1 203 ? -13.706 -5.113 8.584 1.00 94.00 203 LEU A O 1
ATOM 1520 N N . LEU A 1 204 ? -13.665 -4.348 10.701 1.00 93.00 204 LEU A N 1
ATOM 1521 C CA . LEU A 1 204 ? -13.823 -5.654 11.342 1.00 93.00 204 LEU A CA 1
ATOM 1522 C C . LEU A 1 204 ? -15.244 -5.804 11.90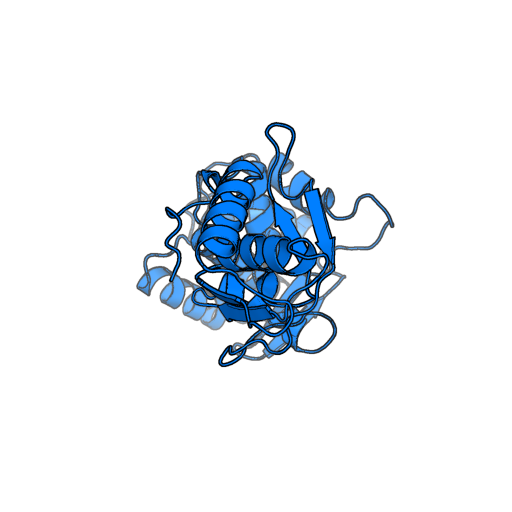1 1.00 93.00 204 LEU A C 1
ATOM 1524 O O . LEU A 1 204 ? -15.881 -4.819 12.267 1.00 93.00 204 LEU A O 1
ATOM 1528 N N . ASP A 1 205 ? -15.706 -7.047 11.937 1.00 91.38 205 ASP A N 1
ATOM 1529 C CA . ASP A 1 205 ? -16.975 -7.533 12.480 1.00 91.38 205 ASP A CA 1
ATOM 1530 C C . ASP A 1 205 ? -16.632 -8.644 13.495 1.00 91.38 205 ASP A C 1
ATOM 1532 O O . ASP A 1 205 ? -16.849 -9.836 13.270 1.00 91.38 205 ASP A O 1
ATOM 1536 N N . GLY A 1 206 ? -15.932 -8.232 14.556 1.00 88.06 206 GLY A N 1
ATOM 1537 C CA . GLY A 1 206 ? -15.120 -9.070 15.444 1.00 88.06 206 GLY A CA 1
ATOM 1538 C C . GLY A 1 206 ? -13.683 -9.319 14.940 1.00 88.06 206 GLY A C 1
ATOM 1539 O O . GLY A 1 206 ? -13.399 -9.312 13.737 1.00 88.06 206 GLY A O 1
ATOM 1540 N N . ILE A 1 207 ? -12.738 -9.555 15.858 1.00 86.94 207 ILE A N 1
ATOM 1541 C CA . ILE A 1 207 ? -11.328 -9.830 15.515 1.00 86.94 207 ILE A CA 1
ATOM 1542 C C . ILE A 1 207 ? -11.209 -11.090 14.646 1.00 86.94 207 ILE A C 1
ATOM 1544 O O . ILE A 1 207 ? -11.629 -12.181 15.027 1.00 86.94 207 ILE A O 1
ATOM 1548 N N . GLY A 1 208 ? -10.555 -10.939 13.490 1.00 82.06 208 GLY A N 1
ATOM 1549 C CA . GLY A 1 208 ? -10.340 -12.008 12.509 1.00 82.06 208 GLY A CA 1
ATOM 1550 C C . GLY A 1 208 ? -11.427 -12.117 11.432 1.00 82.06 208 GLY A C 1
ATOM 1551 O O . GLY A 1 208 ? -11.230 -12.842 10.460 1.00 82.06 208 GLY A O 1
ATOM 1552 N N . ASN A 1 209 ? -12.527 -11.369 11.551 1.00 87.38 209 ASN A N 1
ATOM 1553 C CA . ASN A 1 209 ? -13.604 -11.309 10.565 1.00 87.38 209 ASN A CA 1
ATOM 1554 C C . ASN A 1 209 ? -13.663 -9.903 9.948 1.00 87.38 209 ASN A C 1
ATOM 1556 O O . ASN A 1 209 ? -14.267 -8.987 10.496 1.00 87.38 209 ASN A O 1
ATOM 1560 N N . ALA A 1 210 ? -12.988 -9.708 8.817 1.00 88.69 210 ALA A N 1
ATOM 1561 C CA . ALA A 1 210 ? -12.997 -8.432 8.107 1.00 88.69 210 ALA A CA 1
ATOM 1562 C C . ALA A 1 210 ? -14.154 -8.363 7.093 1.00 88.69 210 ALA A C 1
ATOM 1564 O O . ALA A 1 210 ? -14.497 -9.351 6.445 1.00 88.69 210 ALA A O 1
ATOM 1565 N N . THR A 1 211 ? -14.742 -7.179 6.914 1.00 89.56 211 THR A N 1
ATOM 1566 C CA . THR A 1 211 ? -15.883 -6.953 6.013 1.00 89.56 211 THR A CA 1
ATOM 1567 C C . THR A 1 211 ? -15.813 -5.590 5.313 1.00 89.56 211 THR A C 1
ATOM 1569 O O . THR A 1 211 ? -15.016 -4.723 5.681 1.00 89.56 211 THR A O 1
ATOM 1572 N N . THR A 1 212 ? -16.644 -5.374 4.286 1.00 89.50 212 THR A N 1
ATOM 1573 C CA . THR A 1 212 ? -16.722 -4.090 3.566 1.00 89.50 212 THR A CA 1
ATOM 1574 C C . THR A 1 212 ? -18.067 -3.400 3.760 1.00 89.50 212 THR A C 1
ATOM 1576 O O . THR A 1 212 ? -19.109 -3.994 3.477 1.00 89.50 212 THR A O 1
ATOM 1579 N N . ARG A 1 213 ? -18.051 -2.122 4.152 1.00 89.00 213 ARG A N 1
ATOM 1580 C CA . ARG A 1 213 ? -19.245 -1.279 4.352 1.00 89.00 213 ARG A CA 1
ATOM 1581 C C . ARG A 1 213 ? -19.239 -0.091 3.393 1.00 89.00 213 ARG A C 1
ATOM 1583 O O . ARG A 1 213 ? -18.176 0.376 2.997 1.00 89.00 213 ARG A O 1
ATOM 1590 N N . ASN A 1 214 ? -20.413 0.396 2.995 1.00 89.00 214 ASN A N 1
ATOM 1591 C CA . ASN A 1 214 ? -20.549 1.592 2.135 1.00 89.00 214 ASN A CA 1
ATOM 1592 C C . ASN A 1 214 ? -21.480 2.649 2.769 1.00 89.00 214 ASN A C 1
ATOM 1594 O O . ASN A 1 214 ? -21.914 3.582 2.101 1.00 89.00 214 ASN A O 1
ATOM 1598 N N . ASP A 1 215 ? -21.816 2.449 4.042 1.00 89.25 215 ASP A N 1
ATOM 1599 C CA . ASP A 1 215 ? -22.905 3.064 4.801 1.00 89.25 215 ASP A CA 1
ATOM 1600 C C . ASP A 1 215 ? -22.426 3.622 6.157 1.00 89.25 215 ASP A C 1
ATOM 1602 O O . ASP A 1 215 ? -23.216 3.833 7.071 1.00 89.25 215 ASP A O 1
ATOM 1606 N N . VAL A 1 216 ? -21.117 3.870 6.281 1.00 90.50 216 VAL A N 1
ATOM 1607 C CA . VAL A 1 216 ? -20.511 4.540 7.440 1.00 90.50 216 VAL A CA 1
ATOM 1608 C C . VAL A 1 216 ? -20.937 6.021 7.451 1.00 90.50 216 VAL A C 1
ATOM 1610 O O . VAL A 1 216 ? -20.691 6.705 6.451 1.00 90.50 216 VAL A O 1
ATOM 1613 N N . PRO A 1 217 ? -21.543 6.544 8.536 1.00 90.50 217 PRO A N 1
ATOM 1614 C CA . PRO A 1 217 ? -21.989 7.939 8.605 1.00 90.50 217 PRO A CA 1
ATOM 1615 C C . PRO A 1 217 ? -20.823 8.948 8.521 1.00 90.50 217 PRO A C 1
ATOM 1617 O O . PRO A 1 217 ? -19.825 8.759 9.221 1.00 90.50 217 PRO A O 1
ATOM 1620 N N . PRO A 1 218 ? -20.915 10.041 7.734 1.00 87.75 218 PRO A N 1
ATOM 1621 C CA . PRO A 1 218 ? -19.840 11.038 7.614 1.00 87.75 218 PRO A CA 1
ATOM 1622 C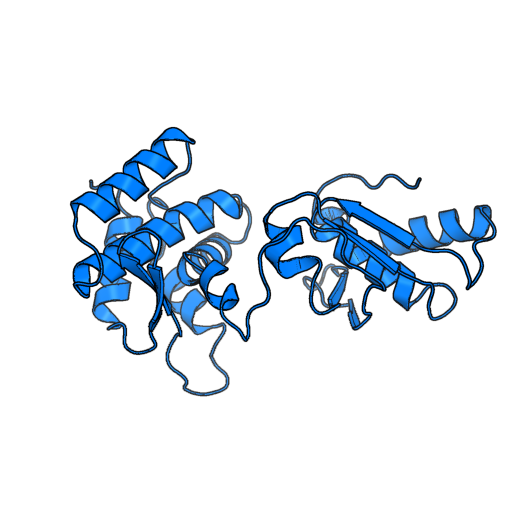 C . PRO A 1 218 ? -19.430 11.666 8.955 1.00 87.75 218 PRO A C 1
ATOM 1624 O O . PRO A 1 218 ? -18.247 11.827 9.240 1.00 87.75 218 PRO A O 1
ATOM 1627 N N . GLU A 1 219 ? -20.405 11.962 9.805 1.00 89.19 219 GLU A N 1
ATOM 1628 C CA . GLU A 1 219 ? -20.245 12.466 11.170 1.00 89.19 219 GLU A CA 1
ATOM 1629 C C . GLU A 1 219 ? -19.490 11.496 12.101 1.00 89.19 219 GLU A C 1
ATOM 1631 O O . GLU A 1 219 ? -18.718 11.942 12.956 1.00 89.19 219 GLU A O 1
ATOM 1636 N N . LEU A 1 220 ? -19.620 10.177 11.900 1.00 91.06 220 LEU A N 1
ATOM 1637 C CA . LEU A 1 220 ? -18.793 9.185 12.599 1.00 91.06 220 LEU A CA 1
ATOM 1638 C C . LEU A 1 220 ? -17.343 9.208 12.091 1.00 91.06 220 LEU A C 1
ATOM 1640 O O . LEU A 1 220 ? -16.404 9.101 12.879 1.00 91.06 220 LEU A O 1
ATOM 1644 N N . VAL A 1 221 ? -17.137 9.399 10.786 1.00 89.81 221 VAL A N 1
ATOM 1645 C CA . VAL A 1 221 ? -15.788 9.551 10.215 1.00 89.81 221 VAL A CA 1
ATOM 1646 C C . VAL A 1 221 ? -15.110 10.815 10.757 1.00 89.81 221 VAL A C 1
ATOM 1648 O O . VAL A 1 221 ? -13.958 10.746 11.175 1.00 89.81 221 VAL A O 1
ATOM 1651 N N . HIS A 1 222 ? -15.821 11.947 10.819 1.00 90.00 222 HIS A N 1
ATOM 1652 C CA . HIS A 1 222 ? -15.290 13.208 11.353 1.00 90.00 222 HIS A CA 1
ATOM 1653 C C . HIS A 1 222 ? -14.860 13.073 12.819 1.00 90.00 222 HIS A C 1
ATOM 1655 O O . HIS A 1 222 ? -13.706 13.334 13.151 1.00 90.00 222 HIS A O 1
ATOM 1661 N N . SER A 1 223 ? -15.758 12.584 13.678 1.00 90.50 223 SER A N 1
ATOM 1662 C CA . SER A 1 223 ? -15.475 12.382 15.106 1.00 90.50 223 SER A CA 1
ATOM 1663 C C . SER A 1 223 ? -14.403 11.315 15.369 1.00 90.50 223 SER A C 1
ATOM 1665 O O . SER A 1 223 ? -13.683 11.394 16.364 1.00 90.50 223 SER A O 1
ATOM 1667 N N . THR A 1 224 ? -14.223 10.356 14.454 1.00 92.56 224 THR A N 1
ATOM 1668 C CA . THR A 1 224 ? -13.075 9.437 14.478 1.00 92.56 224 THR A CA 1
ATOM 1669 C C . THR A 1 224 ? -11.769 10.167 14.159 1.00 92.56 224 THR A C 1
ATOM 1671 O O . THR A 1 224 ? -10.795 9.989 14.885 1.00 92.56 224 THR A O 1
ATOM 1674 N N . LEU A 1 225 ? -11.731 11.013 13.122 1.00 90.00 225 LEU A N 1
ATOM 1675 C CA . LEU A 1 225 ? -10.539 11.804 12.793 1.00 90.00 225 LEU A CA 1
ATOM 1676 C C . LEU A 1 225 ? -10.166 12.785 13.914 1.00 90.00 225 LEU A C 1
ATOM 1678 O O . LEU A 1 225 ? -8.988 12.892 14.238 1.00 90.00 225 LEU A O 1
ATOM 1682 N N . GLU A 1 226 ? -11.147 13.429 14.555 1.00 89.31 226 GLU A N 1
ATOM 1683 C CA . GLU A 1 226 ? -10.921 14.287 15.732 1.00 89.31 226 GLU A CA 1
ATOM 1684 C C . GLU A 1 226 ? -10.268 13.531 16.898 1.00 89.31 226 GLU A C 1
ATOM 1686 O O . GLU A 1 226 ? -9.422 14.093 17.592 1.00 89.31 226 GLU A O 1
ATOM 1691 N N . ARG A 1 227 ? -10.629 12.256 17.103 1.00 87.69 227 ARG A N 1
ATOM 1692 C CA . ARG A 1 227 ? -9.995 11.387 18.108 1.00 87.69 227 ARG A CA 1
ATOM 1693 C C . ARG A 1 227 ? -8.606 10.910 17.692 1.00 87.69 227 ARG A C 1
ATOM 1695 O O . ARG A 1 227 ? -7.757 10.761 18.554 1.00 87.69 227 ARG A O 1
ATOM 1702 N N . LEU A 1 228 ? -8.346 10.677 16.404 1.00 88.44 228 LEU A N 1
ATOM 1703 C CA . LEU A 1 228 ? -7.002 10.312 15.929 1.00 88.44 228 LEU A CA 1
ATOM 1704 C C . LEU A 1 228 ? -6.030 11.500 15.945 1.00 88.44 228 LEU A C 1
ATOM 1706 O O . LEU A 1 228 ? -4.823 11.291 16.061 1.00 88.44 228 LEU A O 1
ATOM 1710 N N . SER A 1 229 ? -6.536 12.734 15.845 1.00 83.88 229 SER A N 1
ATOM 1711 C CA . SER A 1 229 ? -5.727 13.956 15.913 1.00 83.88 229 SER A CA 1
ATOM 1712 C C . SER A 1 229 ? -5.421 14.430 17.340 1.00 83.88 229 SER A C 1
ATOM 1714 O O . SER A 1 229 ? -4.820 15.489 17.516 1.00 83.88 229 SER A O 1
ATOM 1716 N N . ARG A 1 230 ? -5.877 13.702 18.366 1.00 73.31 230 ARG A N 1
ATOM 1717 C CA . ARG A 1 230 ? -5.659 14.011 19.784 1.00 73.31 230 ARG A CA 1
ATOM 1718 C C . ARG A 1 230 ? -5.064 12.800 20.479 1.00 73.31 230 ARG A C 1
ATOM 1720 O O . ARG A 1 230 ? -5.489 11.679 20.234 1.00 73.31 230 ARG A O 1
ATOM 1727 N N . ASP A 1 231 ? -4.135 13.037 21.395 1.00 56.78 231 ASP A N 1
ATOM 1728 C CA . ASP A 1 231 ? -3.540 11.986 22.229 1.00 56.78 231 ASP A CA 1
ATOM 1729 C C . ASP A 1 231 ? -4.442 11.683 23.449 1.00 56.78 231 ASP A C 1
ATOM 1731 O O . ASP A 1 231 ? -4.038 11.758 24.608 1.00 56.78 231 ASP A O 1
ATOM 1735 N N . GLU A 1 232 ? -5.722 11.405 23.171 1.00 48.94 232 GLU A N 1
ATOM 1736 C CA . GLU A 1 232 ? -6.736 10.996 24.150 1.00 48.94 232 GLU A CA 1
ATOM 1737 C C . GLU A 1 232 ? -6.932 9.460 24.085 1.00 48.94 232 GLU A C 1
ATOM 1739 O O . GLU A 1 232 ? -7.140 8.930 22.987 1.00 48.94 232 GLU A O 1
ATOM 1744 N N . PRO A 1 233 ? -6.868 8.735 25.223 1.00 44.88 233 PRO A N 1
ATOM 1745 C CA . PRO A 1 233 ? -7.049 7.277 25.270 1.00 44.88 233 PRO A CA 1
ATOM 1746 C C . PRO A 1 233 ? -8.497 6.838 24.956 1.00 44.88 233 PRO A C 1
ATOM 1748 O O . PRO A 1 233 ? -9.409 7.234 25.713 1.00 44.88 233 PRO A O 1
#

Secondary structure (DSSP, 8-state):
---PPSSGGG-BHHHHHHHHHHHHHTT--TTPPEEEEESHHHHHHHHHHHHHGGG---EEEEE-SHHIIIIITSTTEEEEEETTEEEEEEEE---S-B---S---SSSGGGGGGTTHHHHHHHHHHTTSSSS-HHHHHHHHHHHHHHHHHHTTSS-HHHHHHHHHHHHHTT--S---S--HHHHHHHHHHTTTTS-PPP-EEEESSTT-EEEES---HHHHHHHHHHHTS---

pLDDT: mean 85.55, std 13.67, range [36.22, 98.25]

InterPro domains:
  IPR030960 3-dehydroquinate synthase, N-terminal domain [PF01761] (2-103)
  IPR050071 Dehydroquinate Synthase [PTHR43622] (2-102)

Sequence (233 aa):
MFIMPAGETHKTLETVQFIYRWLAERKAERGHLIVAVGGGVVGDLAGFVAATYLRGLPFAQVPTSLLAMMDAAIGGKCAVDLPQGKNLVGAFYQPKFVLSDDERETLGIRILLNYGHTIGHAIEAATGYGSFLHGEAVSVGMMGAARIGEAMGMMSSDEVERQRSLLESYGLPLTCGEMDIAAVSNAMLSDKKVAGRAIRWVLLDGIGNATTRNDVPPELVHSTLERLSRDEP

Organism: Geodia barretti (NCBI:txid519541)

Foldseek 3Di:
DDDFDDDQVCLAVVVLVVVLVVCVVVVPDQADEQEFEEALSSQQSSLQSQCPRVNHHAYEYAYDDPNRLAPSRPQQWHAGADPVGGRPGTDRGHHPYYPDPHADDCPPPRVLVCQLVLLLQLLCVQVPHDPDDSVLSSQLSNLLQALLCVVVVLEDPVQSVVSVVVCVVVVRDNASAAGDLVSSVVSSCVVPPPDPFADWHWHHSYPPRIDTDRPRDPVSSSVSNVVRRDPDD

Radius of gyration: 19.99 Å; chains: 1; bounding box: 50×36×52 Å